Protein AF-N6WEH5-F1 (afdb_monomer_lite)

Sequence (190 aa):
MSVRNALLALVSLQPAGVYRLKQMFEDQTCGAWPLNIGQVYQTMQRLERTGCVTSHQETNAGRDSEVFEITDAGRAILDEWWSTPVTREQPERDELVMKLAVAAADPSVDVASLIQMQRRATRAVLREATRMNESADDGELAWKLILESHIFELEAESKWLNHIETGAISQASRRADFAASKRRPRRDTA

Radius of gyration: 26.39 Å; chains: 1; bounding box: 51×31×98 Å

InterPro domains:
  IPR005149 Transcription regulator PadR, N-terminal [PF03551] (7-79)
  IPR018309 Transcription regulator PadR, C-terminal [PF10400] (93-164)
  IPR036388 Winged helix-like DNA-binding domain superfamily [G3DSA:1.10.10.10] (1-88)
  IPR036390 Winged helix DNA-binding domain superfamily [SSF46785] (3-164)

Foldseek 3Di:
DDPLLLLLVVLAVDWAFLVVSQVVSCVLQVNPDHDDSVRSVVSLVVCVVVVQWPWDWDQDPNDTTIIIHGDPNVVVVNVCVVVDDDDPPDPDPDPLVVVLVVLLVDPVHPSLVVLVVVLVVLVVVLVVLVVVLVPDDPVPVSSNVVSVVSNVVSVVSNVVSVVVSVVVVVVVVVVVVVVVVVPDDDPPDD

Organism: NCBI:txid888050

Structure (mmCIF, N/CA/C/O backbone):
data_AF-N6WEH5-F1
#
_entry.id   AF-N6WEH5-F1
#
loop_
_atom_site.group_PDB
_atom_site.id
_atom_site.type_symbol
_atom_site.label_atom_id
_atom_site.label_alt_id
_atom_site.label_comp_id
_atom_site.label_asym_id
_atom_site.label_entity_id
_atom_site.label_seq_id
_atom_site.pdbx_PDB_ins_code
_atom_site.Cartn_x
_atom_site.Cartn_y
_atom_site.Cartn_z
_atom_site.occupancy
_atom_site.B_iso_or_equiv
_atom_site.auth_seq_id
_atom_site.auth_comp_id
_atom_site.auth_asym_id
_atom_site.auth_atom_id
_atom_site.pdbx_PDB_model_num
ATOM 1 N N . MET A 1 1 ? -7.393 -1.146 -1.619 1.00 58.47 1 MET A N 1
ATOM 2 C CA . MET A 1 1 ? -7.908 -1.213 -0.230 1.00 58.47 1 MET A CA 1
ATOM 3 C C . MET A 1 1 ? -8.790 -0.009 0.046 1.00 58.47 1 MET A C 1
ATOM 5 O O . MET A 1 1 ? -8.387 1.100 -0.282 1.00 58.47 1 MET A O 1
ATOM 9 N N . SER A 1 2 ? -9.980 -0.192 0.620 1.00 81.56 2 SER A N 1
ATOM 10 C CA . SER A 1 2 ? -10.821 0.948 1.002 1.00 81.56 2 SER A CA 1
ATOM 11 C C . SER A 1 2 ? -10.544 1.314 2.457 1.00 81.56 2 SER A C 1
ATOM 13 O O . SER A 1 2 ? -10.894 0.550 3.353 1.00 81.56 2 SER A O 1
ATOM 15 N N . VAL A 1 3 ? -9.945 2.488 2.693 1.00 89.62 3 VAL A N 1
ATOM 16 C CA . VAL A 1 3 ? -9.732 3.077 4.035 1.00 89.62 3 VAL A CA 1
ATOM 17 C C . VAL A 1 3 ? -11.009 3.013 4.888 1.00 89.62 3 VAL A C 1
ATOM 19 O O . VAL A 1 3 ? -10.943 2.805 6.094 1.00 89.62 3 VAL A O 1
ATOM 22 N N . ARG A 1 4 ? -12.184 3.092 4.247 1.00 94.19 4 ARG A N 1
ATOM 23 C CA . ARG A 1 4 ? -13.498 2.885 4.869 1.00 94.19 4 ARG A CA 1
ATOM 24 C C . ARG A 1 4 ? -13.606 1.570 5.642 1.00 94.19 4 ARG A C 1
ATOM 26 O O . ARG A 1 4 ? -14.007 1.599 6.799 1.00 94.19 4 ARG A O 1
ATOM 33 N N . ASN A 1 5 ? -13.293 0.439 5.012 1.00 93.88 5 ASN A N 1
ATOM 34 C CA . ASN A 1 5 ? -13.498 -0.874 5.627 1.00 93.88 5 ASN A CA 1
ATOM 35 C C . ASN A 1 5 ? -12.467 -1.128 6.732 1.00 93.88 5 ASN A C 1
ATOM 37 O O . ASN A 1 5 ? -12.806 -1.697 7.762 1.00 93.88 5 ASN A O 1
ATOM 41 N N . ALA A 1 6 ? -11.245 -0.618 6.563 1.00 93.88 6 ALA A N 1
ATOM 42 C CA . ALA A 1 6 ? -10.234 -0.661 7.612 1.00 9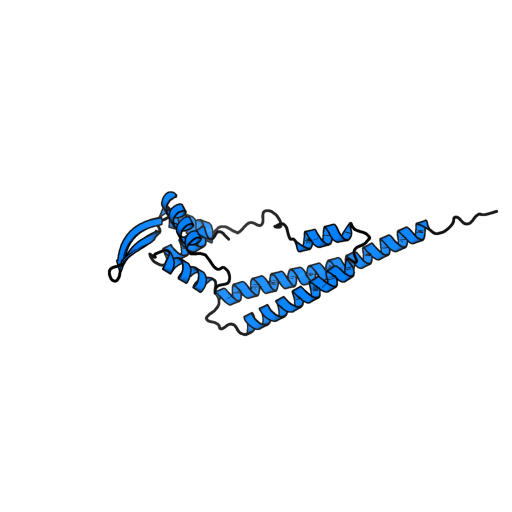3.88 6 ALA A CA 1
ATOM 43 C C . ALA A 1 6 ? -10.659 0.146 8.853 1.00 93.88 6 ALA A C 1
ATOM 45 O O . ALA A 1 6 ? -10.602 -0.370 9.963 1.00 93.88 6 ALA A O 1
ATOM 46 N N . LEU A 1 7 ? -11.164 1.375 8.685 1.00 95.69 7 LEU A N 1
ATOM 4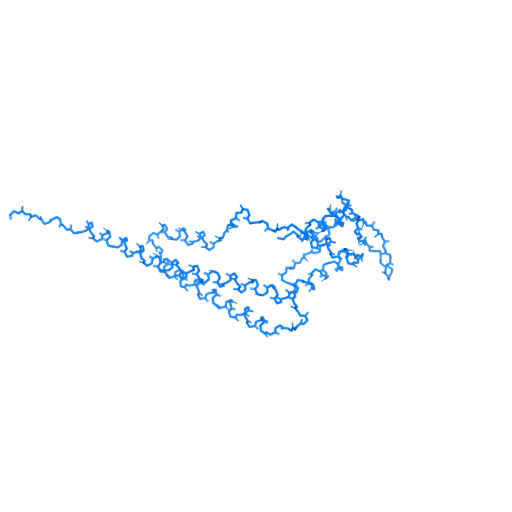7 C CA . LEU A 1 7 ? -11.683 2.169 9.809 1.00 95.69 7 LEU A CA 1
ATOM 48 C C . LEU A 1 7 ? -12.904 1.514 10.475 1.00 95.69 7 LEU A C 1
ATOM 50 O O . LEU A 1 7 ? -13.011 1.531 11.699 1.00 95.69 7 LEU A O 1
ATOM 54 N N . LEU A 1 8 ? -13.792 0.893 9.694 1.00 96.56 8 LEU A N 1
ATOM 55 C CA . LEU A 1 8 ? -14.922 0.128 10.225 1.00 96.56 8 LEU A CA 1
ATOM 56 C C . LEU A 1 8 ? -14.448 -1.072 11.065 1.00 96.56 8 LEU A C 1
ATOM 58 O O . LEU A 1 8 ? -14.978 -1.308 12.149 1.00 96.56 8 LEU A O 1
ATOM 62 N N . ALA A 1 9 ? -13.411 -1.783 10.610 1.00 95.81 9 ALA A N 1
ATOM 63 C CA . ALA A 1 9 ? -12.806 -2.883 11.355 1.00 95.81 9 ALA A CA 1
ATOM 64 C C . ALA A 1 9 ? -12.183 -2.400 12.673 1.00 95.81 9 ALA A C 1
ATOM 66 O O . ALA A 1 9 ? -12.385 -3.032 13.707 1.00 95.81 9 ALA A O 1
ATOM 67 N N . LEU A 1 10 ? -11.507 -1.249 12.677 1.00 95.44 10 LEU A N 1
ATOM 68 C CA . LEU A 1 10 ? -10.936 -0.659 13.892 1.00 95.44 10 LEU A CA 1
ATOM 69 C C . LEU A 1 10 ? -12.003 -0.312 14.934 1.00 95.44 10 LEU A C 1
ATOM 71 O O . LEU A 1 10 ? -11.844 -0.657 16.103 1.00 95.44 10 LEU A O 1
ATOM 75 N N . VAL A 1 11 ? -13.107 0.308 14.507 1.00 95.88 11 VAL A N 1
ATOM 76 C CA . VAL A 1 11 ? -14.249 0.605 15.391 1.00 95.88 11 VAL A CA 1
ATOM 77 C C . VAL A 1 11 ? -14.912 -0.671 15.913 1.00 95.88 11 VAL A C 1
ATOM 79 O O . VAL A 1 11 ? -15.428 -0.686 17.027 1.00 95.88 11 VAL A O 1
ATOM 82 N N . SER A 1 12 ? -14.887 -1.768 15.150 1.00 95.44 12 SER A N 1
ATOM 83 C CA . SER A 1 12 ? -15.445 -3.041 15.622 1.00 95.44 12 SER A CA 1
ATOM 84 C C . SER A 1 12 ? -14.673 -3.667 16.785 1.00 95.44 12 SER A C 1
ATOM 86 O O . SER A 1 12 ? -15.258 -4.442 17.540 1.00 95.44 12 SER A O 1
ATOM 88 N N . LEU A 1 13 ? -13.388 -3.322 16.943 1.00 93.56 13 LEU A N 1
ATOM 89 C CA . LEU A 1 13 ? -12.562 -3.792 18.056 1.00 93.56 13 LEU A CA 1
ATOM 90 C C . LEU A 1 13 ? -12.917 -3.067 19.353 1.00 93.56 13 LEU A C 1
ATOM 92 O O . LEU A 1 13 ? -12.935 -3.680 20.417 1.00 93.56 13 LEU A O 1
ATOM 96 N N . GLN A 1 14 ? -13.157 -1.759 19.265 1.00 92.50 14 GLN A N 1
ATOM 97 C CA . GLN A 1 14 ? -13.590 -0.930 20.384 1.00 92.50 14 GLN A CA 1
ATOM 98 C C . GLN A 1 14 ? -14.221 0.375 19.876 1.00 92.50 14 GLN A C 1
ATOM 100 O O . GLN A 1 14 ? -13.706 0.947 18.906 1.00 92.50 14 GLN A O 1
ATOM 105 N N . PRO A 1 15 ? -15.261 0.897 20.555 1.00 95.00 15 PRO A N 1
ATOM 106 C CA . PRO A 1 15 ? -15.745 2.246 20.305 1.00 95.00 15 PRO A CA 1
ATOM 107 C C . PRO A 1 15 ? -14.609 3.260 20.447 1.00 95.00 15 PRO A C 1
ATOM 109 O O . PRO A 1 15 ? -13.823 3.206 21.396 1.00 95.00 15 PRO A O 1
ATOM 112 N N . ALA A 1 16 ? -14.485 4.165 19.481 1.00 94.75 16 ALA A N 1
ATOM 113 C CA . ALA A 1 16 ? -13.369 5.100 19.449 1.00 94.75 16 ALA A CA 1
ATOM 114 C C . ALA A 1 16 ? -13.708 6.394 18.706 1.00 94.75 16 ALA A C 1
ATOM 116 O O . ALA A 1 16 ? -14.436 6.408 17.713 1.00 94.75 16 ALA A O 1
ATOM 117 N N . GLY A 1 17 ? -13.118 7.496 19.172 1.00 94.81 17 GLY A N 1
ATOM 118 C CA . GLY A 1 17 ? -13.129 8.768 18.457 1.00 94.81 17 GLY A CA 1
ATOM 119 C C . GLY A 1 17 ? -12.108 8.813 17.315 1.00 94.81 17 GLY A C 1
ATOM 120 O O . GLY A 1 17 ? -11.164 8.023 17.243 1.00 94.81 17 GLY A O 1
ATOM 121 N N . VAL A 1 18 ? -12.250 9.808 16.439 1.00 94.69 18 VAL A N 1
ATOM 122 C CA . VAL A 1 18 ? -11.459 9.961 15.200 1.00 94.69 18 VAL A CA 1
ATOM 123 C C . VAL A 1 18 ? -9.947 9.992 15.433 1.00 94.69 18 VAL A C 1
ATOM 125 O O . VAL A 1 18 ? -9.192 9.395 14.666 1.00 94.69 18 VAL A O 1
ATOM 128 N N . TYR A 1 19 ? -9.484 10.649 16.499 1.00 93.69 19 TYR A N 1
ATOM 129 C CA . TYR A 1 19 ? -8.054 10.696 16.817 1.00 93.69 19 TYR A CA 1
ATOM 130 C C . TYR A 1 19 ? -7.503 9.312 17.175 1.00 93.69 19 TYR A C 1
ATOM 132 O O . TYR A 1 19 ? -6.448 8.917 16.680 1.00 93.69 19 TYR A O 1
ATOM 140 N N . ARG A 1 20 ? -8.243 8.548 17.986 1.00 94.00 20 ARG A N 1
ATOM 141 C CA . ARG A 1 20 ? -7.841 7.196 18.378 1.00 94.00 20 ARG A CA 1
ATOM 142 C C . ARG A 1 20 ? -7.871 6.245 17.185 1.00 94.00 20 ARG A C 1
ATOM 144 O O . ARG A 1 20 ? -6.938 5.470 17.024 1.00 94.00 20 ARG A O 1
ATOM 151 N N . LEU A 1 21 ? -8.874 6.358 16.315 1.00 95.00 21 LEU A N 1
ATOM 152 C CA . LEU A 1 21 ? -8.954 5.570 15.083 1.00 95.00 21 LEU A CA 1
ATOM 153 C C . LEU A 1 21 ? -7.795 5.850 14.129 1.00 95.00 21 LEU A C 1
ATOM 155 O O . LEU A 1 21 ? -7.241 4.913 13.562 1.00 95.00 21 LEU A O 1
ATOM 159 N N . LYS A 1 22 ? -7.385 7.117 13.993 1.00 95.00 22 LYS A N 1
ATOM 160 C CA . LYS A 1 22 ? -6.174 7.474 13.246 1.00 95.00 22 LYS A CA 1
ATOM 161 C C . LYS A 1 22 ? -4.947 6.761 13.820 1.00 95.00 22 LYS A C 1
ATOM 163 O O . LYS A 1 22 ? -4.211 6.148 13.058 1.00 95.00 22 LYS A O 1
ATOM 168 N N . GLN A 1 23 ? -4.750 6.828 15.140 1.00 92.94 23 GLN A N 1
ATOM 169 C CA . GLN A 1 23 ? -3.622 6.163 15.801 1.00 92.94 23 GLN A CA 1
ATOM 170 C C . GLN A 1 23 ? -3.657 4.651 15.582 1.00 92.94 23 GLN A C 1
ATOM 172 O O . GLN A 1 23 ? -2.683 4.095 15.108 1.00 92.94 23 GLN A O 1
ATOM 177 N N . MET A 1 24 ? -4.795 3.999 15.833 1.00 91.75 24 MET A N 1
ATOM 178 C CA . MET A 1 24 ? -4.927 2.553 15.637 1.00 91.75 24 MET A CA 1
ATOM 179 C C . MET A 1 24 ? -4.664 2.139 14.185 1.00 91.75 24 MET A C 1
ATOM 181 O O . MET A 1 24 ? -4.064 1.095 13.953 1.00 91.75 24 MET A O 1
ATOM 185 N N . PHE A 1 25 ? -5.096 2.946 13.209 1.00 92.25 25 PHE A N 1
ATOM 186 C CA . PHE A 1 25 ? -4.820 2.688 11.798 1.00 92.25 25 PHE A CA 1
ATOM 187 C C . PHE A 1 25 ? -3.325 2.781 11.498 1.00 92.25 25 PHE A C 1
ATOM 189 O O . PHE A 1 25 ? -2.769 1.890 10.863 1.00 92.25 25 PHE A O 1
ATOM 196 N N . GLU A 1 26 ? -2.666 3.843 11.955 1.00 90.62 26 GLU A N 1
ATOM 197 C CA . GLU A 1 26 ? -1.226 4.021 11.764 1.00 90.62 26 GLU A CA 1
ATOM 198 C C . GLU A 1 26 ? -0.424 2.940 12.491 1.00 90.62 26 GLU A C 1
ATOM 200 O O . GLU A 1 26 ? 0.510 2.406 11.908 1.00 90.62 26 GLU A O 1
ATOM 205 N N . ASP A 1 27 ? -0.834 2.542 13.695 1.00 86.38 27 ASP A N 1
ATOM 206 C CA . ASP A 1 27 ? -0.202 1.466 14.458 1.00 86.38 27 ASP A CA 1
ATOM 207 C C . ASP A 1 27 ? -0.326 0.122 13.715 1.00 86.38 27 ASP A C 1
ATOM 209 O O . ASP A 1 27 ? 0.668 -0.572 13.513 1.00 86.38 27 ASP A O 1
ATOM 213 N N . GLN A 1 28 ? -1.528 -0.233 13.238 1.00 84.44 28 GLN A N 1
ATOM 214 C CA . GLN A 1 28 ? -1.768 -1.491 12.511 1.00 84.44 28 GLN A CA 1
ATOM 215 C C . GLN A 1 28 ? -1.125 -1.537 11.127 1.00 84.44 28 GLN A C 1
ATOM 217 O O . GLN A 1 28 ? -0.877 -2.617 10.598 1.00 84.44 28 GLN A O 1
ATOM 222 N N . THR A 1 29 ? -0.888 -0.378 10.522 1.00 83.75 29 THR A N 1
ATOM 223 C CA . THR A 1 29 ? -0.242 -0.266 9.210 1.00 83.75 29 THR A CA 1
ATOM 224 C C . THR A 1 29 ? 1.228 0.114 9.315 1.00 83.75 29 THR A C 1
ATOM 226 O O . THR A 1 29 ? 1.874 0.345 8.296 1.00 83.75 29 THR A O 1
ATOM 229 N N . CYS A 1 30 ? 1.748 0.208 10.540 1.00 80.62 30 CYS A N 1
ATOM 230 C CA . CYS A 1 30 ? 3.109 0.633 10.853 1.00 80.62 30 CYS A CA 1
ATOM 231 C C . CYS A 1 30 ? 3.498 1.944 10.142 1.00 80.62 30 CYS A C 1
ATOM 233 O O . CYS A 1 30 ? 4.620 2.124 9.679 1.00 80.62 30 CYS A O 1
ATOM 235 N N . GLY A 1 31 ? 2.533 2.857 10.008 1.00 79.75 31 GLY A N 1
ATOM 236 C CA . GLY A 1 31 ? 2.697 4.152 9.352 1.00 79.75 31 GLY A CA 1
ATOM 237 C C . GLY A 1 31 ? 2.853 4.100 7.829 1.00 79.75 31 GLY A C 1
ATOM 238 O O . GLY A 1 31 ? 3.050 5.152 7.222 1.00 79.75 31 GLY A O 1
ATOM 239 N N . ALA A 1 32 ? 2.732 2.927 7.193 1.00 77.12 32 ALA A N 1
ATOM 240 C CA . ALA A 1 32 ? 2.881 2.772 5.743 1.00 77.12 32 ALA A CA 1
ATOM 241 C C . ALA A 1 32 ? 1.870 3.616 4.950 1.00 77.12 32 ALA A C 1
ATOM 243 O O . ALA A 1 32 ? 2.166 4.102 3.858 1.00 77.12 32 ALA A O 1
ATOM 244 N N . TRP A 1 33 ? 0.681 3.820 5.521 1.00 84.94 33 TRP A N 1
ATOM 245 C CA . TRP A 1 33 ? -0.380 4.628 4.931 1.00 84.94 33 TRP A CA 1
ATOM 246 C C . TRP A 1 33 ? -0.817 5.717 5.917 1.00 84.94 33 TRP A C 1
ATOM 248 O O . TRP A 1 33 ? -1.745 5.513 6.696 1.00 84.94 33 TRP A O 1
ATOM 258 N N . PRO A 1 34 ? -0.172 6.895 5.918 1.00 84.88 34 PRO A N 1
ATOM 259 C CA . PRO A 1 34 ? -0.582 7.975 6.804 1.00 84.88 34 PRO A CA 1
ATOM 260 C C . PRO A 1 34 ? -1.982 8.471 6.423 1.00 84.88 34 PRO A C 1
ATOM 262 O O . PRO A 1 34 ? -2.276 8.716 5.250 1.00 84.88 34 PRO A O 1
ATOM 265 N N . LEU A 1 35 ? -2.843 8.669 7.421 1.00 89.94 35 LEU A N 1
ATOM 266 C CA . LEU A 1 35 ? -4.170 9.253 7.228 1.00 89.94 35 LEU A CA 1
ATOM 267 C C . LEU A 1 35 ? -4.225 10.632 7.866 1.00 89.94 35 LEU A C 1
ATOM 269 O O . LEU A 1 35 ? -3.908 10.803 9.038 1.00 89.94 35 LEU A O 1
ATOM 273 N N . ASN A 1 36 ? -4.692 11.638 7.130 1.00 93.50 36 ASN A N 1
ATOM 274 C CA . ASN A 1 36 ? -4.976 12.920 7.767 1.00 93.50 36 ASN A CA 1
ATOM 275 C C . ASN A 1 36 ? -6.280 12.836 8.585 1.00 93.50 36 ASN A C 1
ATOM 277 O O . ASN A 1 36 ? -7.199 12.084 8.254 1.00 93.50 36 ASN A O 1
ATOM 281 N N . ILE A 1 37 ? -6.377 13.637 9.651 1.00 93.50 37 ILE A N 1
ATOM 282 C CA . ILE A 1 37 ? -7.524 13.593 10.572 1.00 93.50 37 ILE A CA 1
ATOM 283 C C . ILE A 1 37 ? -8.857 13.908 9.871 1.00 93.50 37 ILE A C 1
ATOM 285 O O . ILE A 1 37 ? -9.887 13.325 10.203 1.00 93.50 37 ILE A O 1
ATOM 289 N N . GLY A 1 38 ? -8.831 14.782 8.857 1.00 94.56 38 GLY A N 1
ATOM 290 C CA . GLY A 1 38 ? -10.008 15.143 8.068 1.00 94.56 38 GLY A CA 1
ATOM 291 C C . GLY A 1 38 ? -10.550 13.969 7.252 1.00 94.56 38 GLY A C 1
ATOM 292 O O . GLY A 1 38 ? -11.762 13.785 7.179 1.00 94.56 38 GLY A O 1
ATOM 293 N N . GLN A 1 39 ? -9.673 13.132 6.696 1.00 95.31 39 GLN A N 1
ATOM 294 C CA . GLN A 1 39 ? -10.042 11.931 5.951 1.00 95.31 39 GLN A CA 1
ATOM 295 C C . GLN A 1 39 ? -10.691 10.892 6.864 1.00 95.31 39 GLN A C 1
ATOM 297 O O . GLN A 1 39 ? -11.708 10.307 6.484 1.00 95.31 39 GLN A O 1
ATOM 302 N N . VAL A 1 40 ? -10.147 10.687 8.068 1.00 96.31 40 VAL A N 1
ATOM 303 C CA . VAL A 1 40 ? -10.755 9.786 9.059 1.00 96.31 40 VAL A CA 1
ATOM 304 C C . VAL A 1 40 ? -12.144 10.306 9.429 1.00 96.31 40 VAL A C 1
ATOM 306 O O . VAL A 1 40 ? -13.118 9.570 9.293 1.00 96.31 40 VAL A O 1
ATOM 309 N N . TYR A 1 41 ? -12.267 11.595 9.764 1.00 94.94 41 TYR A N 1
ATOM 310 C CA . TYR A 1 41 ? -13.549 12.222 10.100 1.00 94.94 41 TYR A CA 1
ATOM 311 C C . TYR A 1 41 ? -14.597 12.070 8.985 1.00 94.94 41 TYR A C 1
ATOM 313 O O . TYR A 1 41 ? -15.692 11.561 9.216 1.00 94.94 41 TYR A O 1
ATOM 321 N N . GLN A 1 42 ? -14.252 12.439 7.747 1.00 96.38 42 GLN A N 1
ATOM 322 C CA . GLN A 1 42 ? -15.160 12.326 6.600 1.00 96.38 42 GLN A CA 1
ATOM 323 C C . GLN A 1 42 ? -15.571 10.879 6.308 1.00 96.38 42 GLN A C 1
ATOM 325 O O . GLN A 1 42 ? -16.689 10.629 5.848 1.00 96.38 42 GLN A O 1
ATOM 330 N N . THR A 1 43 ? -14.677 9.924 6.558 1.00 96.44 43 THR A N 1
ATOM 331 C CA . THR A 1 43 ? -14.970 8.503 6.366 1.00 96.44 43 THR A CA 1
ATOM 332 C C . THR A 1 43 ? -15.922 7.989 7.443 1.00 96.44 43 THR A C 1
ATOM 334 O O . THR A 1 43 ? -16.898 7.320 7.101 1.00 96.44 43 THR A O 1
ATOM 337 N N . MET A 1 44 ? -15.708 8.367 8.708 1.00 96.94 44 MET A N 1
ATOM 338 C CA . MET A 1 44 ? -16.597 8.010 9.819 1.00 96.94 44 MET A CA 1
ATOM 339 C C . MET A 1 44 ? -18.000 8.592 9.644 1.00 96.94 44 MET A C 1
ATOM 341 O O . MET A 1 44 ? -18.973 7.846 9.707 1.00 96.94 44 MET A O 1
ATOM 345 N N . GLN A 1 45 ? -18.118 9.869 9.266 1.00 96.31 45 GLN A N 1
ATOM 346 C CA . GLN A 1 45 ? -19.418 10.467 8.940 1.00 96.31 45 GLN A CA 1
ATOM 347 C C . GLN A 1 45 ? -20.145 9.735 7.806 1.00 96.31 45 GLN A C 1
ATOM 349 O O . GLN A 1 45 ? -21.370 9.632 7.791 1.00 96.31 45 GLN A O 1
ATOM 354 N N . ARG A 1 46 ? -19.412 9.243 6.801 1.00 96.06 46 ARG A N 1
ATOM 355 C CA . ARG A 1 46 ? -20.019 8.486 5.698 1.00 96.06 46 ARG A CA 1
ATOM 356 C C . ARG A 1 46 ? -20.510 7.117 6.165 1.00 96.06 46 ARG A C 1
ATOM 358 O O . ARG A 1 46 ? -21.576 6.683 5.732 1.00 96.06 46 ARG A O 1
ATOM 365 N N . LEU A 1 47 ? -19.746 6.445 7.024 1.00 96.94 47 LEU A N 1
ATOM 366 C CA . LEU A 1 47 ? -20.168 5.192 7.650 1.00 96.94 47 LEU A CA 1
ATOM 367 C C . LEU A 1 47 ? -21.428 5.397 8.494 1.00 96.94 47 LEU A C 1
ATOM 369 O O . LEU A 1 47 ? -22.354 4.599 8.396 1.00 96.94 47 LEU A O 1
ATOM 373 N N . GLU A 1 48 ? -21.509 6.498 9.234 1.00 97.25 48 GLU A N 1
ATOM 374 C CA . GLU A 1 48 ? -22.678 6.833 10.046 1.00 97.25 48 GLU A CA 1
ATOM 375 C C . GLU A 1 48 ? -23.916 7.104 9.184 1.00 97.25 48 GLU A C 1
ATOM 377 O O . GLU A 1 48 ? -24.965 6.497 9.380 1.00 97.25 48 GLU A O 1
ATOM 382 N N . ARG A 1 49 ? -23.781 7.924 8.132 1.00 96.75 49 ARG A N 1
ATOM 383 C CA . ARG A 1 49 ? -24.872 8.186 7.171 1.00 96.75 49 ARG A CA 1
ATOM 384 C C . ARG A 1 49 ? -25.390 6.929 6.478 1.00 96.75 49 ARG A C 1
ATOM 386 O O . ARG A 1 49 ? -26.534 6.905 6.041 1.00 96.75 49 ARG A O 1
ATOM 393 N N . THR A 1 50 ? -24.541 5.914 6.332 1.00 96.12 50 THR A N 1
ATOM 394 C CA . THR A 1 50 ? -24.910 4.619 5.741 1.00 96.12 50 THR A CA 1
ATOM 395 C C . THR A 1 50 ? -25.375 3.603 6.787 1.00 96.12 50 THR A C 1
ATOM 397 O O . THR A 1 50 ? -25.593 2.446 6.446 1.00 96.12 50 THR A O 1
ATOM 400 N N . GLY A 1 51 ? -25.530 4.014 8.051 1.00 97.06 51 GLY A N 1
ATOM 401 C CA . GLY A 1 51 ? -25.994 3.168 9.149 1.00 97.06 51 GLY A CA 1
ATOM 402 C C . GLY A 1 51 ? -24.997 2.093 9.581 1.00 97.06 51 GLY A C 1
ATOM 403 O O . GLY A 1 51 ? -25.379 1.184 10.309 1.00 97.06 51 GLY A O 1
ATOM 404 N N . CYS A 1 52 ? -23.739 2.161 9.135 1.00 97.38 52 CYS A N 1
ATOM 405 C CA . CYS A 1 52 ? -22.695 1.182 9.463 1.00 97.38 52 CYS A CA 1
ATOM 406 C C . CYS A 1 52 ? -22.101 1.403 10.863 1.00 97.38 52 CYS A C 1
ATOM 408 O O . CYS A 1 52 ? -21.551 0.483 11.463 1.00 97.38 52 CYS A O 1
ATOM 410 N N . VAL A 1 53 ? -22.180 2.635 11.361 1.00 97.94 53 VAL A N 1
ATOM 411 C CA . VAL A 1 53 ? -21.782 3.027 12.716 1.00 97.94 53 VAL A CA 1
ATOM 412 C C . VAL A 1 53 ? -22.831 3.981 13.284 1.00 97.94 53 VAL A C 1
ATOM 414 O O . VAL A 1 53 ? -23.583 4.592 12.525 1.00 97.94 53 VAL A O 1
ATOM 417 N N . THR A 1 54 ? -22.860 4.121 14.601 1.00 97.38 54 THR A N 1
ATOM 418 C CA . THR A 1 54 ? -23.543 5.203 15.318 1.00 97.38 54 THR A CA 1
ATOM 419 C C . THR A 1 54 ? -22.503 6.034 16.059 1.00 97.38 54 THR A C 1
ATOM 421 O O . THR A 1 54 ? -21.417 5.527 16.349 1.00 97.38 54 THR A O 1
ATOM 424 N N . SER A 1 55 ? -22.817 7.291 16.362 1.00 95.44 55 SER A N 1
ATOM 425 C CA . SER A 1 55 ? -21.995 8.120 17.238 1.00 95.44 55 SER A CA 1
ATOM 426 C C . SER A 1 55 ? -22.741 8.544 18.499 1.00 95.44 55 SER A C 1
ATOM 428 O O . SER A 1 55 ? -23.970 8.662 18.517 1.00 95.44 55 SER A O 1
ATOM 430 N N . HIS A 1 56 ? -21.987 8.779 19.566 1.00 92.38 56 HIS A N 1
ATOM 431 C CA . HIS A 1 56 ? -22.470 9.405 20.790 1.00 92.38 56 HIS A CA 1
ATOM 432 C C . HIS A 1 56 ? -21.393 10.316 21.378 1.00 92.38 56 HIS A C 1
ATOM 434 O O . HIS A 1 56 ? -20.208 10.209 21.059 1.00 92.38 56 HIS A O 1
ATOM 440 N N . GLN A 1 57 ? -21.817 11.262 22.214 1.00 90.69 57 GLN A N 1
ATOM 441 C CA . GLN A 1 57 ? -20.895 12.142 22.928 1.00 90.69 57 GLN A CA 1
ATOM 442 C C . GLN A 1 57 ? -20.417 11.449 24.202 1.00 90.69 57 GLN A C 1
ATOM 444 O O . GLN A 1 57 ? -21.232 11.011 25.013 1.00 90.69 57 GLN A O 1
ATOM 449 N N . GLU A 1 58 ? -19.104 11.400 24.399 1.00 84.56 58 GLU A N 1
ATOM 450 C CA . GLU A 1 58 ? -18.491 11.006 25.665 1.00 84.56 58 GLU A CA 1
ATOM 451 C C . GLU A 1 58 ? -17.648 12.151 26.215 1.00 84.56 58 GLU A C 1
ATOM 453 O O . GLU A 1 58 ? -16.777 12.690 25.526 1.00 84.56 58 GLU A O 1
ATOM 458 N N . THR A 1 59 ? -17.874 12.501 27.480 1.00 76.81 59 THR A N 1
ATOM 459 C CA . THR A 1 59 ? -17.037 13.464 28.195 1.00 76.81 59 THR A CA 1
ATOM 460 C C . THR A 1 59 ? -15.876 12.724 28.844 1.00 76.81 59 THR A C 1
ATOM 462 O O . THR A 1 59 ? -16.059 11.998 29.822 1.00 76.81 59 THR A O 1
ATOM 465 N N . ASN A 1 60 ? -14.662 12.938 28.341 1.00 67.88 60 ASN A N 1
ATOM 466 C CA . ASN A 1 60 ? -13.454 12.346 28.907 1.00 67.88 60 ASN A CA 1
ATOM 467 C C . ASN A 1 60 ? -12.509 13.454 29.388 1.00 67.88 60 ASN A C 1
ATOM 469 O O . ASN A 1 60 ? -12.174 14.371 28.637 1.00 67.88 60 ASN A O 1
ATOM 473 N N . ALA A 1 61 ? -12.131 13.419 30.670 1.00 66.38 61 ALA A N 1
ATOM 474 C CA . ALA A 1 61 ? -11.337 14.467 31.329 1.00 66.38 61 ALA A CA 1
ATOM 475 C C . ALA A 1 61 ? -11.853 15.914 31.096 1.00 66.38 61 ALA A C 1
ATOM 477 O O . ALA A 1 61 ? -11.067 16.855 30.998 1.00 66.38 61 ALA A O 1
ATOM 478 N N . GLY A 1 62 ? -13.177 16.097 30.994 1.00 66.56 62 GLY A N 1
ATOM 479 C CA . GLY A 1 62 ? -13.812 17.407 30.789 1.00 66.56 62 GLY A CA 1
ATOM 480 C C . GLY A 1 62 ? -13.823 17.915 29.342 1.00 66.56 62 GLY A C 1
ATOM 481 O O . GLY A 1 62 ? -14.194 19.064 29.114 1.00 66.56 62 GLY A O 1
ATOM 482 N N . ARG A 1 63 ? -13.430 17.087 28.364 1.00 69.62 63 ARG A N 1
ATOM 483 C CA . ARG A 1 63 ? -13.591 17.371 26.934 1.00 69.62 63 ARG A CA 1
ATOM 484 C C . ARG A 1 63 ? -14.611 16.408 26.337 1.00 69.62 63 ARG A C 1
ATOM 486 O O . ARG A 1 63 ? -14.441 15.195 26.436 1.00 69.62 63 ARG A O 1
ATOM 493 N N . ASP A 1 64 ? -15.629 16.964 25.692 1.00 74.06 64 ASP A N 1
ATOM 494 C CA . ASP A 1 64 ? -16.578 16.180 24.907 1.00 74.06 64 ASP A CA 1
ATOM 495 C C . ASP A 1 64 ? -15.895 15.691 23.630 1.00 74.06 64 ASP A C 1
ATOM 497 O O . ASP A 1 64 ? -15.254 16.460 22.902 1.00 74.06 64 ASP A O 1
ATOM 501 N N . SER A 1 65 ? -15.990 14.389 23.389 1.00 81.12 65 SER A N 1
ATOM 502 C CA . SER A 1 65 ? -15.502 13.744 22.181 1.00 81.12 65 SER A CA 1
ATOM 503 C C . SER A 1 65 ? -16.589 12.874 21.576 1.00 81.12 65 SER A C 1
ATOM 505 O O . SER A 1 65 ? -17.241 12.098 22.269 1.00 81.12 65 SER A O 1
ATOM 507 N N . GLU A 1 66 ? -16.751 13.003 20.265 1.00 91.12 66 GLU A N 1
ATOM 508 C CA . GLU A 1 66 ? -17.606 12.132 19.471 1.00 91.12 66 GLU A CA 1
ATOM 509 C C . GLU A 1 66 ? -16.934 10.760 19.340 1.00 91.12 66 GLU A C 1
ATOM 511 O O . GLU A 1 66 ? -15.808 10.645 18.835 1.00 91.12 66 GLU A O 1
ATOM 516 N N . VAL A 1 67 ? -17.620 9.734 19.832 1.00 95.12 67 VAL A N 1
ATOM 517 C CA . VAL A 1 67 ? -17.185 8.338 19.815 1.00 95.12 67 VAL A CA 1
ATOM 518 C C . VAL A 1 67 ? -18.065 7.576 18.843 1.00 95.12 67 VAL A C 1
ATOM 520 O O . VAL A 1 67 ? -19.283 7.719 18.873 1.00 95.12 67 VAL A O 1
ATOM 523 N N . PHE A 1 68 ? -17.443 6.784 17.969 1.00 97.06 68 PHE A N 1
ATOM 524 C CA . PHE A 1 68 ? -18.144 5.945 17.002 1.00 97.06 68 PHE A CA 1
ATOM 525 C C . PHE A 1 68 ? -18.178 4.496 17.477 1.00 97.06 68 PHE A C 1
ATOM 527 O O . PHE A 1 68 ? -17.173 3.984 17.972 1.00 97.06 68 PHE A O 1
ATOM 534 N N . GLU A 1 69 ? -19.301 3.826 17.243 1.00 97.56 69 GLU A N 1
ATOM 535 C CA . GLU A 1 69 ? -19.518 2.412 17.540 1.00 97.56 69 GLU A CA 1
ATOM 536 C C . GLU A 1 69 ? -20.155 1.695 16.341 1.00 97.56 69 GLU A C 1
ATOM 538 O O . GLU A 1 69 ? -20.984 2.259 15.626 1.00 97.56 69 GLU A O 1
ATOM 543 N N . ILE A 1 70 ? -19.751 0.448 16.087 1.00 98.06 70 ILE A N 1
ATOM 544 C CA . ILE A 1 70 ? -20.233 -0.333 14.944 1.00 98.06 70 ILE A CA 1
ATOM 545 C C . ILE A 1 70 ? -21.657 -0.863 15.169 1.00 98.06 70 ILE A C 1
ATOM 547 O O . ILE A 1 70 ? -21.990 -1.353 16.246 1.00 98.06 70 ILE A O 1
ATOM 551 N N . THR A 1 71 ? -22.483 -0.831 14.123 1.00 98.44 71 THR A N 1
ATOM 552 C CA . THR A 1 71 ? -23.830 -1.426 14.122 1.00 98.44 71 THR A CA 1
ATOM 553 C C . THR A 1 71 ? -23.818 -2.846 13.548 1.00 98.44 71 THR A C 1
ATOM 555 O O . THR A 1 71 ? -22.845 -3.267 12.922 1.00 98.44 71 THR A O 1
ATOM 558 N N . ASP A 1 72 ? -24.929 -3.575 13.661 1.00 97.81 72 ASP A N 1
ATOM 559 C CA . ASP A 1 72 ? -25.079 -4.890 13.016 1.00 97.81 72 ASP A CA 1
ATOM 560 C C . ASP A 1 72 ? -24.941 -4.816 11.488 1.00 97.81 72 ASP A C 1
ATOM 562 O O . ASP A 1 72 ? -24.330 -5.688 10.870 1.00 97.81 72 ASP A O 1
ATOM 566 N N . ALA A 1 73 ? -25.426 -3.731 10.873 1.00 97.44 73 ALA A N 1
ATOM 567 C CA . ALA A 1 73 ? -25.230 -3.482 9.446 1.00 97.44 73 ALA A CA 1
ATOM 568 C C . ALA A 1 73 ? -23.743 -3.284 9.103 1.00 97.44 73 ALA A C 1
ATOM 570 O O . ALA A 1 73 ? -23.267 -3.785 8.085 1.00 97.44 73 ALA A O 1
ATOM 571 N N . GLY A 1 74 ? -22.990 -2.593 9.966 1.00 97.00 74 GLY A N 1
ATOM 572 C CA . GLY A 1 74 ? -21.541 -2.469 9.832 1.00 97.00 74 GLY A CA 1
ATOM 573 C C . GLY A 1 74 ? -20.820 -3.812 9.960 1.00 97.00 74 GLY A C 1
ATOM 574 O O . GLY A 1 74 ? -19.924 -4.095 9.166 1.00 97.00 74 GLY A O 1
ATOM 575 N N . ARG A 1 75 ? -21.225 -4.660 10.915 1.00 97.00 75 ARG A N 1
ATOM 576 C CA . ARG A 1 75 ? -20.648 -6.004 11.098 1.00 97.00 75 ARG A CA 1
ATOM 577 C C . ARG A 1 75 ? -20.858 -6.879 9.863 1.00 97.00 75 ARG A C 1
ATOM 579 O O . ARG A 1 75 ? -19.892 -7.452 9.378 1.00 97.00 75 ARG A O 1
ATOM 586 N N . ALA A 1 76 ? -22.061 -6.879 9.287 1.00 97.12 76 ALA A N 1
ATOM 587 C CA . ALA A 1 76 ? -22.346 -7.625 8.060 1.00 97.12 76 ALA A CA 1
ATOM 588 C C . ALA A 1 76 ? -21.440 -7.208 6.883 1.00 97.12 76 ALA A C 1
ATOM 590 O O . ALA A 1 76 ? -20.941 -8.062 6.154 1.00 97.12 76 ALA A O 1
ATOM 591 N N . ILE A 1 77 ? -21.167 -5.904 6.728 1.00 94.94 77 ILE A N 1
ATOM 592 C CA . ILE A 1 77 ? -20.233 -5.400 5.705 1.00 94.94 77 ILE A CA 1
ATOM 593 C C . ILE A 1 77 ? -18.801 -5.871 5.972 1.00 94.94 77 ILE A C 1
ATOM 595 O O . ILE A 1 77 ? -18.070 -6.165 5.027 1.00 94.94 77 ILE A O 1
ATOM 599 N N . LEU A 1 78 ? -18.371 -5.917 7.237 1.00 95.00 78 LEU A N 1
ATOM 600 C CA . LEU A 1 78 ? -17.050 -6.443 7.578 1.00 95.00 78 LEU A CA 1
ATOM 601 C C . LEU A 1 78 ? -16.944 -7.935 7.271 1.00 95.00 78 LEU A C 1
ATOM 603 O O . LEU A 1 78 ? -15.959 -8.341 6.665 1.00 95.00 78 LEU A O 1
ATOM 607 N N . ASP A 1 79 ? -17.952 -8.727 7.627 1.00 95.62 79 ASP A N 1
ATOM 608 C CA . ASP A 1 79 ? -17.972 -10.168 7.360 1.00 95.62 79 ASP A CA 1
ATOM 609 C C . ASP A 1 79 ? -17.929 -10.463 5.852 1.00 95.62 79 ASP A C 1
ATOM 611 O O . ASP A 1 79 ? -17.169 -11.321 5.388 1.00 95.62 79 ASP A O 1
ATOM 615 N N . GLU A 1 80 ? -18.687 -9.701 5.060 1.00 94.69 80 GLU A N 1
ATOM 616 C CA . GLU A 1 80 ? -18.614 -9.752 3.599 1.00 94.69 80 GLU A CA 1
ATOM 617 C C . GLU A 1 80 ? -17.219 -9.355 3.100 1.00 94.69 80 GLU A C 1
ATOM 619 O O . GLU A 1 80 ? -16.640 -10.028 2.247 1.00 94.69 80 GLU A O 1
ATOM 624 N N . TRP A 1 81 ? -16.632 -8.292 3.652 1.00 94.19 81 TRP A N 1
ATOM 625 C CA . TRP A 1 81 ? -15.314 -7.824 3.236 1.00 94.19 81 TRP A CA 1
ATOM 626 C C . TRP A 1 81 ? -14.204 -8.839 3.532 1.00 94.19 81 TRP A C 1
ATOM 628 O O . TRP A 1 81 ? -13.345 -9.052 2.679 1.00 94.19 81 TRP A O 1
ATOM 638 N N . TRP A 1 82 ? -14.241 -9.509 4.687 1.00 93.62 82 TRP A N 1
ATOM 639 C CA . TRP A 1 82 ? -13.279 -10.558 5.039 1.00 93.62 82 TRP A CA 1
ATOM 640 C C . TRP A 1 82 ? -13.395 -11.807 4.159 1.00 93.62 82 TRP A C 1
ATOM 642 O O . TRP A 1 82 ? -12.411 -12.523 3.982 1.00 93.62 82 TRP A O 1
ATOM 652 N N . SER A 1 83 ? -14.578 -12.068 3.601 1.00 94.00 83 SER A N 1
ATOM 653 C CA . SER A 1 83 ? -14.8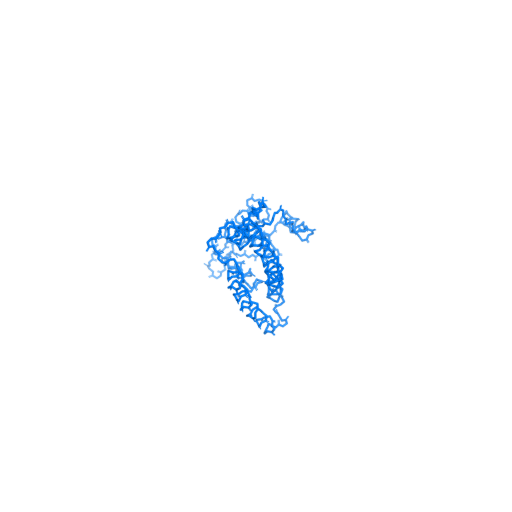53 -13.237 2.757 1.00 94.00 83 SER A CA 1
ATOM 654 C C . SER A 1 83 ? -14.781 -12.955 1.251 1.00 94.00 83 SER A C 1
ATOM 656 O O . SER A 1 83 ? -14.807 -13.893 0.451 1.00 94.00 83 SER A O 1
ATOM 658 N N . THR A 1 84 ? -14.639 -11.688 0.848 1.00 91.00 84 THR A N 1
ATOM 659 C CA . THR A 1 84 ? -14.620 -11.275 -0.561 1.00 91.00 84 THR A CA 1
ATOM 660 C C . THR A 1 84 ? -13.192 -11.030 -1.063 1.00 91.00 84 THR A C 1
ATOM 662 O O . THR A 1 84 ? -12.479 -10.185 -0.516 1.00 91.00 84 THR A O 1
ATOM 665 N N . PRO A 1 85 ? -12.752 -11.700 -2.147 1.00 87.12 85 PRO A N 1
ATOM 666 C CA . PRO A 1 85 ? -11.456 -11.432 -2.760 1.00 87.12 85 PRO A CA 1
ATOM 667 C C . PRO A 1 85 ? -11.347 -10.004 -3.307 1.00 87.12 85 PRO A C 1
ATOM 669 O O . PRO A 1 85 ? -12.286 -9.470 -3.895 1.00 87.12 85 PRO A O 1
ATOM 672 N N . VAL A 1 86 ? -10.157 -9.412 -3.209 1.00 84.56 86 VAL A N 1
ATOM 673 C CA . VAL A 1 86 ? -9.854 -8.146 -3.890 1.00 84.56 86 VAL A CA 1
ATOM 674 C C . VAL A 1 86 ? -9.632 -8.424 -5.381 1.00 84.56 86 VAL A C 1
ATOM 676 O O . VAL A 1 86 ? -8.642 -9.056 -5.758 1.00 84.56 86 VAL A O 1
ATOM 679 N N . THR A 1 87 ? -10.546 -7.962 -6.238 1.00 81.94 87 THR A N 1
ATOM 680 C CA . THR A 1 87 ? -10.443 -8.108 -7.698 1.00 81.94 87 THR A CA 1
ATOM 681 C C . THR A 1 87 ? -9.426 -7.126 -8.292 1.00 81.94 87 THR A C 1
ATOM 683 O O . THR A 1 87 ? -9.254 -6.002 -7.821 1.00 81.94 87 THR A O 1
ATOM 686 N N . ARG A 1 88 ? -8.721 -7.555 -9.347 1.00 69.62 88 ARG A N 1
ATOM 687 C CA . ARG A 1 88 ? -7.780 -6.726 -10.122 1.00 69.62 88 ARG A CA 1
ATOM 688 C C . ARG A 1 88 ? -8.404 -6.433 -11.488 1.00 69.62 88 ARG A C 1
ATOM 690 O O . ARG A 1 88 ? -8.106 -7.118 -12.459 1.00 69.62 88 ARG A O 1
ATOM 697 N N . GLU A 1 89 ? -9.343 -5.489 -11.548 1.00 57.72 89 GLU A N 1
ATOM 698 C CA . GLU A 1 89 ? -10.226 -5.326 -12.723 1.00 57.72 89 GLU A CA 1
ATOM 699 C C . GLU A 1 89 ? -9.587 -4.608 -13.924 1.00 57.72 89 GLU A C 1
ATOM 701 O O . GLU A 1 89 ? -10.132 -4.660 -15.022 1.00 57.72 89 GLU A O 1
ATOM 706 N N . GLN A 1 90 ? -8.401 -4.018 -13.765 1.00 56.34 90 GLN A N 1
ATOM 707 C CA . GLN A 1 90 ? -7.508 -3.548 -14.832 1.00 56.34 90 GLN A CA 1
ATOM 708 C C . GLN A 1 90 ? -6.115 -3.343 -14.219 1.00 56.34 90 GLN A C 1
ATOM 710 O O . GLN A 1 90 ? -6.046 -2.986 -13.040 1.00 56.34 90 GLN A O 1
ATOM 715 N N . PRO A 1 91 ? -5.005 -3.546 -14.959 1.00 59.22 91 PRO A N 1
ATOM 716 C CA . PRO A 1 91 ? -3.727 -3.036 -14.490 1.00 59.22 91 PRO A CA 1
ATOM 717 C C . PRO A 1 91 ? -3.907 -1.529 -14.300 1.00 59.22 91 PRO A C 1
ATOM 719 O O . PRO A 1 91 ? -4.304 -0.826 -15.235 1.00 59.22 91 PRO A O 1
ATOM 722 N N . GLU A 1 92 ? -3.690 -1.048 -13.075 1.00 63.09 92 GLU A N 1
ATOM 723 C CA . GLU A 1 92 ? -3.592 0.385 -12.815 1.00 63.09 92 GLU A CA 1
ATOM 724 C C . GLU A 1 92 ? -2.618 0.991 -13.834 1.00 63.09 92 GLU A C 1
ATOM 726 O O . GLU A 1 92 ? -1.748 0.291 -14.358 1.00 63.09 92 GLU A O 1
ATOM 731 N N . ARG A 1 93 ? -2.803 2.266 -14.196 1.00 66.94 93 ARG A N 1
ATOM 732 C CA . ARG A 1 93 ? -1.943 2.946 -15.175 1.00 66.94 93 ARG A CA 1
ATOM 733 C C . ARG A 1 93 ? -0.514 3.010 -14.639 1.00 66.94 93 ARG A C 1
ATOM 735 O O . ARG A 1 93 ? -0.127 3.999 -14.028 1.00 66.94 93 ARG A O 1
ATOM 742 N N . ASP A 1 94 ? 0.238 1.949 -14.878 1.00 83.50 94 ASP A N 1
ATOM 743 C CA . ASP A 1 94 ? 1.611 1.807 -14.447 1.00 83.50 94 ASP A CA 1
ATOM 744 C C . ASP A 1 94 ? 2.457 2.788 -15.262 1.00 83.50 94 ASP A C 1
ATOM 746 O O . ASP A 1 94 ? 2.606 2.669 -16.487 1.00 83.50 94 ASP A O 1
ATOM 750 N N . GLU A 1 95 ? 2.947 3.818 -14.574 1.00 88.62 95 GLU A N 1
ATOM 751 C CA . GLU A 1 95 ? 3.732 4.891 -15.171 1.00 88.62 95 GLU A CA 1
ATOM 752 C C . GLU A 1 95 ? 4.989 4.345 -15.851 1.00 88.62 95 GLU A C 1
ATOM 754 O O . GLU A 1 95 ? 5.343 4.803 -16.939 1.00 88.62 95 GLU A O 1
ATOM 759 N N . LEU A 1 96 ? 5.644 3.339 -15.262 1.00 90.19 96 LEU A N 1
ATOM 760 C CA . LEU A 1 96 ? 6.855 2.753 -15.818 1.00 90.19 96 LEU A CA 1
ATOM 761 C C . LEU A 1 96 ? 6.550 2.001 -17.118 1.00 90.19 96 LEU A C 1
ATOM 763 O O . LEU A 1 96 ? 7.258 2.189 -18.114 1.00 90.19 96 LEU A O 1
ATOM 767 N N . VAL A 1 97 ? 5.478 1.204 -17.146 1.00 89.00 97 VAL A N 1
ATOM 768 C CA . VAL A 1 97 ? 5.017 0.523 -18.369 1.00 89.00 97 VAL A CA 1
ATOM 769 C C . VAL A 1 97 ? 4.697 1.538 -19.463 1.00 89.00 97 VAL A C 1
ATOM 771 O O . VAL A 1 97 ? 5.159 1.388 -20.598 1.00 89.00 97 VAL A O 1
ATOM 774 N N . MET A 1 98 ? 3.965 2.602 -19.129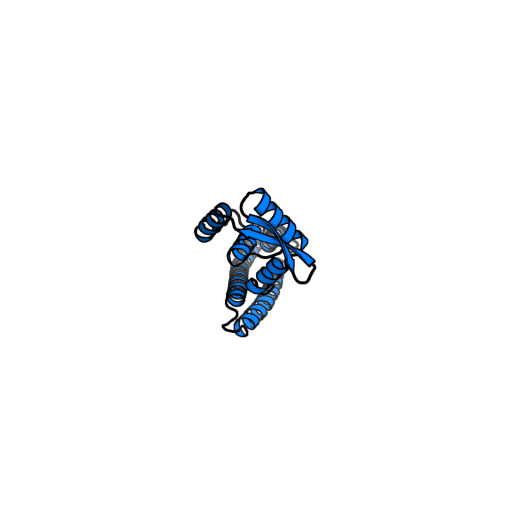 1.00 86.31 98 MET A N 1
ATOM 775 C CA . MET A 1 98 ? 3.624 3.668 -20.072 1.00 86.31 98 MET A CA 1
ATOM 776 C C . MET A 1 98 ? 4.875 4.375 -20.605 1.00 86.31 98 MET A C 1
ATOM 778 O O . MET A 1 98 ? 5.026 4.542 -21.816 1.00 86.31 98 MET A O 1
ATOM 782 N N . LYS A 1 99 ? 5.801 4.739 -19.714 1.00 89.94 99 LYS A N 1
ATOM 783 C CA . LYS A 1 99 ? 7.061 5.409 -20.047 1.00 89.94 99 LYS A CA 1
ATOM 784 C C . LYS A 1 99 ? 7.911 4.573 -21.001 1.00 89.94 99 LYS A C 1
ATOM 786 O O . LYS A 1 99 ? 8.404 5.109 -21.992 1.00 89.94 99 LYS A O 1
ATOM 791 N N . LEU A 1 100 ? 8.061 3.271 -20.745 1.00 90.06 100 LEU A N 1
ATOM 792 C CA . LEU A 1 100 ? 8.828 2.375 -21.616 1.00 90.06 100 LEU A CA 1
ATOM 793 C C . LEU A 1 100 ? 8.132 2.123 -22.959 1.00 90.06 100 LEU A C 1
ATOM 795 O O . LEU A 1 100 ? 8.806 2.080 -23.987 1.00 90.06 100 LEU A O 1
ATOM 799 N N . ALA A 1 101 ? 6.801 2.011 -22.980 1.00 86.62 101 ALA A N 1
ATOM 800 C CA . ALA A 1 101 ? 6.043 1.860 -24.221 1.00 86.62 101 ALA A CA 1
ATOM 801 C C . ALA A 1 101 ? 6.178 3.092 -25.134 1.00 86.62 101 ALA A C 1
ATOM 803 O O . ALA A 1 101 ? 6.417 2.947 -26.333 1.00 86.62 101 ALA A O 1
ATOM 804 N N . VAL A 1 102 ? 6.082 4.300 -24.565 1.00 84.75 102 VAL A N 1
ATOM 805 C CA . VAL A 1 102 ? 6.285 5.559 -25.301 1.00 84.75 102 VAL A CA 1
ATOM 806 C C . VAL A 1 102 ? 7.735 5.683 -25.775 1.00 84.75 102 VAL A C 1
ATOM 808 O O . VAL A 1 102 ? 7.964 5.978 -26.946 1.00 84.75 102 VAL A O 1
ATOM 811 N N . ALA A 1 103 ? 8.714 5.379 -24.916 1.00 85.75 103 ALA A N 1
ATOM 812 C CA . ALA A 1 103 ? 10.131 5.390 -25.283 1.00 85.75 103 ALA A CA 1
ATOM 813 C C . ALA A 1 103 ? 10.450 4.423 -26.438 1.00 85.75 103 ALA A C 1
ATOM 815 O O . ALA A 1 103 ? 11.220 4.761 -27.329 1.00 85.75 103 ALA A O 1
ATOM 816 N N . ALA A 1 104 ? 9.826 3.241 -26.479 1.00 82.75 104 ALA A N 1
ATOM 817 C CA . ALA A 1 104 ? 10.020 2.263 -27.555 1.00 82.75 104 ALA A CA 1
ATOM 818 C C . ALA A 1 104 ? 9.496 2.723 -28.932 1.00 82.75 104 ALA A C 1
ATOM 820 O O . ALA A 1 104 ? 9.921 2.196 -29.973 1.00 82.75 104 ALA A O 1
ATOM 821 N N . ALA A 1 105 ? 8.575 3.689 -28.948 1.00 80.31 105 ALA A N 1
ATOM 822 C CA . ALA A 1 105 ? 8.051 4.295 -30.165 1.00 80.31 105 ALA A CA 1
ATOM 823 C C . ALA A 1 105 ? 8.922 5.455 -30.684 1.00 80.31 105 ALA A C 1
ATOM 825 O O . ALA A 1 105 ? 8.790 5.811 -31.855 1.00 80.31 105 ALA A O 1
ATOM 826 N N . ASP A 1 106 ? 9.819 6.006 -29.859 1.00 82.12 106 ASP A N 1
ATOM 827 C CA . ASP A 1 106 ? 10.684 7.138 -30.199 1.00 82.12 106 ASP A CA 1
ATOM 828 C C . ASP A 1 106 ? 12.104 6.667 -30.591 1.00 82.12 106 ASP A C 1
ATOM 830 O O . ASP A 1 106 ? 12.862 6.201 -29.740 1.00 82.12 106 ASP A O 1
ATOM 834 N N . PRO A 1 107 ? 12.520 6.805 -31.867 1.00 82.88 107 PRO A N 1
ATOM 835 C CA . PRO A 1 107 ? 13.853 6.398 -32.319 1.00 82.88 107 PRO A CA 1
ATOM 836 C C . PRO A 1 107 ? 15.015 7.182 -31.696 1.00 82.88 107 PRO A C 1
ATOM 838 O O . PRO A 1 107 ? 16.162 6.763 -31.844 1.00 82.88 107 PRO A O 1
ATOM 841 N N . SER A 1 108 ? 14.750 8.332 -31.071 1.00 86.06 108 SER A N 1
ATOM 842 C CA . SER A 1 108 ? 15.772 9.160 -30.424 1.00 86.06 108 SER A CA 1
ATOM 843 C C . SER A 1 108 ? 16.109 8.705 -29.002 1.00 86.06 108 SER A C 1
ATOM 845 O O . SER A 1 108 ? 17.130 9.122 -28.452 1.00 86.06 108 SER A O 1
ATOM 847 N N . VAL A 1 109 ? 15.284 7.838 -28.409 1.00 85.44 109 VAL A N 1
ATOM 848 C CA . VAL A 1 109 ? 15.439 7.390 -27.024 1.00 85.44 109 VAL A CA 1
ATOM 849 C C . VAL A 1 109 ? 16.218 6.079 -26.962 1.00 85.44 109 VAL A C 1
ATOM 851 O O . VAL A 1 109 ? 15.849 5.073 -27.568 1.00 85.44 109 VAL A O 1
ATOM 854 N N . ASP A 1 110 ? 17.277 6.058 -26.151 1.00 88.31 110 ASP A N 1
ATOM 855 C CA . ASP A 1 110 ? 17.966 4.821 -25.787 1.00 88.31 110 ASP A CA 1
ATOM 856 C C . ASP A 1 110 ? 17.172 4.063 -24.711 1.00 88.31 110 ASP A C 1
ATOM 858 O O . ASP A 1 110 ? 17.344 4.246 -23.501 1.00 88.31 110 ASP A O 1
ATOM 862 N N . VAL A 1 111 ? 16.277 3.193 -25.177 1.00 88.25 111 VAL A N 1
ATOM 863 C CA . VAL A 1 111 ? 15.429 2.351 -24.324 1.00 88.25 111 VAL A CA 1
ATOM 864 C C . VAL A 1 111 ? 16.259 1.397 -23.459 1.00 88.25 111 VAL A C 1
ATOM 866 O O . VAL A 1 111 ? 15.872 1.115 -22.325 1.00 88.25 111 VAL A O 1
ATOM 869 N N . ALA A 1 112 ? 17.409 0.918 -23.945 1.00 89.25 112 ALA A N 1
ATOM 870 C CA . ALA A 1 112 ? 18.259 0.014 -23.174 1.00 89.25 112 ALA A CA 1
ATOM 871 C C . ALA A 1 112 ? 18.866 0.746 -21.971 1.00 89.25 112 ALA A C 1
ATOM 873 O O . ALA A 1 112 ? 18.776 0.265 -20.841 1.00 89.25 112 ALA A O 1
ATOM 874 N N . SER A 1 113 ? 19.398 1.951 -22.184 1.00 91.12 113 SER A N 1
ATOM 875 C CA . SER A 1 113 ? 19.879 2.805 -21.092 1.00 91.12 113 SER A CA 1
ATOM 876 C C . SER A 1 113 ? 18.766 3.151 -20.094 1.00 91.12 113 SER A C 1
ATOM 878 O O . SER A 1 113 ? 18.981 3.098 -18.879 1.00 91.12 113 SER A O 1
ATOM 880 N N . LEU A 1 114 ? 17.547 3.410 -20.578 1.00 91.75 114 LEU A N 1
ATOM 881 C CA . LEU A 1 114 ? 16.389 3.683 -19.724 1.00 91.75 114 LEU A CA 1
ATOM 882 C C . LEU A 1 114 ? 16.030 2.486 -18.823 1.00 91.75 114 LEU A C 1
ATOM 884 O O . LEU A 1 114 ? 15.852 2.662 -17.616 1.00 91.75 114 LEU A O 1
ATOM 888 N N . ILE A 1 115 ? 15.997 1.269 -19.379 1.00 92.88 115 ILE A N 1
ATOM 889 C CA . ILE A 1 115 ? 15.781 0.029 -18.614 1.00 92.88 115 ILE A CA 1
ATOM 890 C C . ILE A 1 115 ? 16.903 -0.173 -17.585 1.00 92.88 115 ILE A C 1
ATOM 892 O O . ILE A 1 115 ? 16.639 -0.505 -16.429 1.00 92.88 115 ILE A O 1
ATOM 896 N N . GLN A 1 116 ? 18.159 0.072 -17.969 1.00 93.19 116 GLN A N 1
ATOM 897 C CA . GLN A 1 116 ? 19.308 -0.035 -17.068 1.00 93.19 116 GLN A CA 1
ATOM 898 C C . GLN A 1 116 ? 19.231 0.931 -15.888 1.00 93.19 116 GLN A C 1
ATOM 900 O O . GLN A 1 116 ? 19.599 0.568 -14.767 1.00 93.19 116 GLN A O 1
ATOM 905 N N . MET A 1 117 ? 18.790 2.162 -16.139 1.00 95.44 117 MET A N 1
ATOM 906 C CA . MET A 1 117 ? 18.608 3.174 -15.106 1.00 95.44 117 MET A CA 1
ATOM 907 C C . MET A 1 117 ? 17.496 2.766 -14.139 1.00 95.44 117 MET A C 1
ATOM 909 O O . MET A 1 117 ? 17.742 2.743 -12.933 1.00 95.44 117 MET A O 1
ATOM 913 N N . GLN A 1 118 ? 16.328 2.366 -14.658 1.00 96.38 118 GLN A N 1
ATOM 914 C CA . GLN A 1 118 ? 15.226 1.889 -13.822 1.00 96.38 118 GLN A CA 1
ATOM 915 C C . GLN A 1 118 ? 15.678 0.709 -12.960 1.00 96.38 118 GLN A C 1
ATOM 917 O O . GLN A 1 118 ? 15.563 0.756 -11.743 1.00 96.38 118 GLN A O 1
ATOM 922 N N . ARG A 1 119 ? 16.323 -0.298 -13.557 1.00 95.12 119 ARG A N 1
ATOM 923 C CA . ARG A 1 119 ? 16.787 -1.491 -12.839 1.00 95.12 119 ARG A CA 1
ATOM 924 C C . ARG A 1 119 ? 17.726 -1.177 -11.676 1.00 95.12 119 ARG A C 1
ATOM 926 O O . ARG A 1 119 ? 17.704 -1.873 -10.661 1.00 95.12 119 ARG A O 1
ATOM 933 N N . ARG A 1 120 ? 18.598 -0.172 -11.816 1.00 96.50 120 ARG A N 1
ATOM 934 C CA . ARG A 1 120 ? 19.468 0.265 -10.711 1.00 96.50 120 ARG A CA 1
ATOM 935 C C . ARG A 1 120 ? 18.648 0.865 -9.572 1.00 96.50 120 ARG A C 1
ATOM 937 O O . ARG A 1 120 ? 18.930 0.536 -8.423 1.00 96.50 120 ARG A O 1
ATOM 944 N N . ALA A 1 121 ? 17.643 1.679 -9.892 1.00 96.56 121 ALA A N 1
ATOM 945 C CA . ALA A 1 121 ? 16.729 2.245 -8.907 1.00 96.56 121 ALA A CA 1
ATOM 946 C C . ALA A 1 121 ? 15.922 1.145 -8.195 1.00 96.56 121 ALA A C 1
ATOM 948 O O . ALA A 1 121 ? 15.995 1.052 -6.972 1.00 96.56 121 ALA A O 1
ATOM 949 N N . THR A 1 122 ? 15.278 0.236 -8.937 1.00 96.06 122 THR A N 1
ATOM 950 C CA . THR A 1 122 ? 14.507 -0.892 -8.378 1.00 96.06 122 THR A CA 1
ATOM 951 C C . THR A 1 122 ? 15.359 -1.737 -7.431 1.00 96.06 122 THR A C 1
ATOM 953 O O . THR A 1 122 ? 14.943 -2.054 -6.323 1.00 96.06 122 THR A O 1
ATOM 956 N N . ARG A 1 123 ? 16.602 -2.059 -7.822 1.00 96.12 123 ARG A N 1
ATOM 957 C CA . ARG A 1 123 ? 17.530 -2.833 -6.979 1.00 96.12 123 ARG A CA 1
ATOM 958 C C . ARG A 1 123 ? 17.941 -2.102 -5.707 1.00 96.12 123 ARG A C 1
ATOM 960 O O . ARG A 1 123 ? 18.200 -2.765 -4.708 1.00 96.12 123 ARG A O 1
ATOM 967 N N . ALA A 1 124 ? 18.082 -0.780 -5.750 1.00 96.44 124 ALA A N 1
ATOM 968 C CA . ALA A 1 124 ? 18.422 -0.003 -4.564 1.00 96.44 124 ALA A CA 1
ATOM 969 C C . ALA A 1 124 ? 17.276 -0.052 -3.546 1.00 96.44 124 ALA A C 1
ATOM 971 O O . ALA A 1 124 ? 17.518 -0.369 -2.385 1.00 96.44 124 ALA A O 1
ATOM 972 N N . VAL A 1 125 ? 16.039 0.157 -4.008 1.00 95.56 125 VAL A N 1
ATOM 973 C CA . VAL A 1 125 ? 14.839 0.076 -3.160 1.00 95.56 125 VAL A CA 1
ATOM 974 C C . VAL A 1 125 ? 14.630 -1.346 -2.635 1.00 95.56 125 VAL A C 1
ATOM 976 O O . VAL A 1 125 ? 14.385 -1.522 -1.449 1.00 95.56 125 VAL A O 1
ATOM 979 N N . LEU A 1 126 ? 14.826 -2.370 -3.472 1.00 96.38 126 LEU A N 1
ATOM 980 C CA . LEU A 1 126 ? 14.704 -3.770 -3.054 1.00 96.38 126 LEU A CA 1
ATOM 981 C C . LEU A 1 126 ? 15.666 -4.108 -1.912 1.00 96.38 126 LEU A C 1
ATOM 983 O O . LEU A 1 126 ? 15.247 -4.677 -0.914 1.00 96.38 126 LEU A O 1
ATOM 987 N N . ARG A 1 127 ? 16.943 -3.709 -2.013 1.00 96.25 127 ARG A N 1
ATOM 988 C CA . ARG A 1 127 ? 17.921 -3.928 -0.931 1.00 96.25 127 ARG A CA 1
ATOM 989 C C . ARG A 1 127 ? 17.513 -3.241 0.367 1.00 96.25 127 ARG A C 1
ATOM 991 O O . ARG A 1 127 ? 17.758 -3.787 1.438 1.00 96.25 127 ARG A O 1
ATOM 998 N N . GLU A 1 128 ? 16.946 -2.044 0.269 1.00 93.81 128 GLU A N 1
ATOM 999 C CA . GLU A 1 128 ? 16.461 -1.300 1.428 1.00 93.81 128 GLU A CA 1
ATOM 1000 C C . GLU A 1 128 ? 15.290 -2.024 2.096 1.00 93.81 128 GLU A C 1
ATOM 1002 O O . GLU A 1 128 ? 15.355 -2.311 3.288 1.00 93.81 128 GLU A O 1
ATOM 1007 N N . ALA A 1 129 ? 14.276 -2.395 1.311 1.00 92.19 129 ALA A N 1
ATOM 1008 C CA . ALA A 1 129 ? 13.099 -3.106 1.792 1.00 92.19 129 ALA A CA 1
ATOM 1009 C C . ALA A 1 129 ? 13.461 -4.471 2.399 1.00 92.19 129 ALA A C 1
ATOM 1011 O O . ALA A 1 129 ? 12.987 -4.802 3.482 1.00 92.19 129 ALA A O 1
ATOM 1012 N N . THR A 1 130 ? 14.355 -5.238 1.761 1.00 93.69 130 THR A N 1
ATOM 1013 C CA . THR A 1 130 ? 14.856 -6.509 2.310 1.00 93.69 130 THR A CA 1
ATOM 1014 C C . THR A 1 130 ? 15.576 -6.298 3.638 1.00 93.69 130 THR A C 1
ATOM 1016 O O . THR A 1 130 ? 15.300 -7.025 4.585 1.00 93.69 130 THR A O 1
ATOM 1019 N N . ARG A 1 131 ? 16.436 -5.275 3.749 1.00 93.56 131 ARG A N 1
ATOM 1020 C CA . ARG A 1 131 ? 17.129 -4.973 5.009 1.00 93.56 131 ARG A CA 1
ATOM 1021 C C . ARG A 1 131 ? 16.149 -4.598 6.119 1.00 93.56 131 ARG A C 1
ATOM 1023 O O . ARG A 1 131 ? 16.303 -5.071 7.238 1.00 93.56 131 ARG A O 1
ATOM 1030 N N . MET A 1 132 ? 15.150 -3.770 5.809 1.00 90.06 132 MET A N 1
ATOM 1031 C CA . MET A 1 132 ? 14.087 -3.419 6.755 1.00 90.06 132 MET A CA 1
ATOM 1032 C C . MET A 1 132 ? 13.316 -4.664 7.209 1.00 90.06 132 MET A C 1
ATOM 1034 O O . MET A 1 132 ? 13.061 -4.812 8.401 1.00 90.06 132 MET A O 1
ATOM 1038 N N . ASN A 1 133 ? 13.009 -5.578 6.283 1.00 90.75 133 ASN A N 1
ATOM 1039 C CA . ASN A 1 133 ? 12.265 -6.803 6.577 1.00 90.75 133 ASN A CA 1
ATOM 1040 C C . ASN A 1 133 ? 13.058 -7.764 7.468 1.00 90.75 133 ASN A C 1
ATOM 1042 O O . ASN A 1 133 ? 12.508 -8.344 8.397 1.00 90.75 133 ASN A O 1
ATOM 1046 N N . GLU A 1 134 ? 14.360 -7.904 7.212 1.00 90.31 134 GLU A N 1
ATOM 1047 C CA . GLU A 1 134 ? 15.270 -8.712 8.033 1.00 90.31 134 GLU A CA 1
ATOM 1048 C C . GLU A 1 134 ? 15.462 -8.135 9.442 1.00 90.31 134 GLU A C 1
ATOM 1050 O O . GLU A 1 134 ? 15.695 -8.890 10.382 1.00 90.31 134 GLU A O 1
ATOM 1055 N N . SER A 1 135 ? 15.365 -6.810 9.595 1.00 87.38 135 SER A N 1
ATOM 1056 C CA . SER A 1 135 ? 15.469 -6.137 10.894 1.00 87.38 135 SER A CA 1
ATOM 1057 C C . SER A 1 135 ? 14.159 -6.061 11.682 1.00 87.38 135 SER A C 1
ATOM 1059 O O . SER A 1 135 ? 14.191 -5.613 12.823 1.00 87.38 135 SER A O 1
ATOM 1061 N N . ALA A 1 136 ? 13.025 -6.438 11.083 1.00 84.69 136 ALA A N 1
ATOM 1062 C CA . ALA A 1 136 ? 11.720 -6.352 11.729 1.00 84.69 136 ALA A CA 1
ATOM 1063 C C . ALA A 1 136 ? 11.541 -7.468 12.773 1.00 84.69 136 ALA A C 1
ATOM 1065 O O . ALA A 1 136 ? 11.809 -8.648 12.509 1.00 84.69 136 ALA A O 1
ATOM 1066 N N . ASP A 1 137 ? 11.025 -7.104 13.943 1.00 81.31 137 ASP A N 1
ATOM 1067 C CA . ASP A 1 137 ? 10.813 -8.038 15.050 1.00 81.31 137 ASP A CA 1
ATOM 1068 C C . ASP A 1 137 ? 9.578 -8.930 14.820 1.00 81.31 137 ASP A C 1
ATOM 1070 O O . ASP A 1 137 ? 8.681 -8.631 14.029 1.00 81.31 137 ASP A O 1
ATOM 1074 N N . ASP A 1 138 ? 9.486 -10.051 15.540 1.00 72.44 138 ASP A N 1
ATOM 1075 C CA . ASP A 1 138 ? 8.345 -10.982 15.443 1.00 72.44 138 ASP A CA 1
ATOM 1076 C C . ASP A 1 138 ? 7.014 -10.380 15.928 1.00 72.44 138 ASP A C 1
ATOM 1078 O O . ASP A 1 138 ? 5.942 -10.866 15.566 1.00 72.44 138 ASP A O 1
ATOM 1082 N N . GLY A 1 139 ? 7.067 -9.287 16.697 1.00 74.94 139 GLY A N 1
ATOM 1083 C CA . GLY A 1 139 ? 5.892 -8.500 17.080 1.00 74.94 139 GLY A CA 1
ATOM 1084 C C . GLY A 1 139 ? 5.322 -7.625 15.956 1.00 74.94 139 GLY A C 1
ATOM 1085 O O . GLY A 1 139 ? 4.216 -7.109 16.098 1.00 74.94 139 GLY A O 1
ATOM 1086 N N . GLU A 1 140 ? 6.032 -7.473 14.834 1.00 79.94 140 GLU A N 1
ATOM 1087 C CA . GLU A 1 140 ? 5.705 -6.538 13.748 1.00 79.94 140 GLU A CA 1
ATOM 1088 C C . GLU A 1 140 ? 5.138 -7.248 12.507 1.00 79.94 140 GLU A C 1
ATOM 1090 O O . GLU A 1 140 ? 5.449 -6.901 11.368 1.00 79.94 140 GLU A O 1
ATOM 1095 N N . LEU A 1 141 ? 4.288 -8.263 12.701 1.00 84.50 141 LEU A N 1
ATOM 1096 C CA . LEU A 1 141 ? 3.755 -9.085 11.604 1.00 84.50 141 LEU A CA 1
ATOM 1097 C C . LEU A 1 141 ? 3.112 -8.255 10.478 1.00 84.50 141 LEU A C 1
ATOM 1099 O O . LEU A 1 141 ? 3.315 -8.551 9.304 1.00 84.50 141 LEU A O 1
ATOM 1103 N N . ALA A 1 142 ? 2.355 -7.208 10.819 1.00 83.81 142 ALA A N 1
ATOM 1104 C CA . ALA A 1 142 ? 1.736 -6.338 9.821 1.00 83.81 142 ALA A CA 1
ATOM 1105 C C . ALA A 1 142 ? 2.783 -5.606 8.967 1.00 83.81 142 ALA A C 1
ATOM 1107 O O . ALA A 1 142 ? 2.644 -5.546 7.747 1.00 83.81 142 ALA A O 1
ATOM 1108 N N . TRP A 1 143 ? 3.860 -5.118 9.588 1.00 84.75 143 TRP A N 1
ATOM 1109 C CA . TRP A 1 143 ? 4.966 -4.481 8.879 1.00 84.75 143 TRP A CA 1
ATOM 1110 C C . TRP A 1 143 ? 5.699 -5.459 7.966 1.00 84.75 143 TRP A C 1
ATOM 1112 O O . TRP A 1 143 ? 5.929 -5.144 6.800 1.00 84.75 143 TRP A O 1
ATOM 1122 N N . LYS A 1 144 ? 5.988 -6.671 8.463 1.00 89.56 144 LYS A N 1
ATOM 1123 C CA . LYS A 1 144 ? 6.592 -7.747 7.664 1.00 89.56 144 LYS A CA 1
ATOM 1124 C C . LYS A 1 144 ? 5.751 -8.054 6.427 1.00 89.56 144 LYS A C 1
ATOM 1126 O O . LYS A 1 144 ? 6.278 -8.047 5.324 1.00 89.56 144 LYS A O 1
ATOM 1131 N N . LEU A 1 145 ? 4.433 -8.209 6.573 1.00 90.81 145 LEU A N 1
ATOM 1132 C CA . LEU A 1 145 ? 3.537 -8.451 5.434 1.00 90.81 145 LEU A CA 1
ATOM 1133 C C . LEU A 1 145 ? 3.568 -7.312 4.400 1.00 90.81 145 LEU A C 1
ATOM 1135 O O . LEU A 1 145 ? 3.544 -7.569 3.194 1.00 90.81 145 LEU A O 1
ATOM 1139 N N . ILE A 1 146 ? 3.631 -6.057 4.855 1.00 89.81 146 ILE A N 1
ATOM 1140 C CA . ILE A 1 146 ? 3.728 -4.883 3.974 1.00 89.81 146 ILE A CA 1
ATOM 1141 C C . ILE A 1 146 ? 5.056 -4.896 3.212 1.00 89.81 146 ILE A C 1
ATOM 1143 O O . ILE A 1 146 ? 5.068 -4.745 1.987 1.00 89.81 146 ILE A O 1
ATOM 1147 N N . LEU A 1 147 ? 6.165 -5.103 3.921 1.00 90.62 147 LEU A N 1
ATOM 1148 C CA . LEU A 1 147 ? 7.499 -5.151 3.333 1.00 90.62 147 LEU A CA 1
ATOM 1149 C C . LEU A 1 147 ? 7.656 -6.325 2.367 1.00 90.62 147 LEU A C 1
ATOM 1151 O O . LEU A 1 147 ? 8.172 -6.133 1.270 1.00 90.62 147 LEU A O 1
ATOM 1155 N N . GLU A 1 148 ? 7.176 -7.513 2.724 1.00 94.31 148 GLU A N 1
ATOM 1156 C CA . GLU A 1 148 ? 7.192 -8.693 1.859 1.00 94.31 148 GLU A CA 1
ATOM 1157 C C . GLU A 1 148 ? 6.393 -8.458 0.576 1.00 94.31 148 GLU A C 1
ATOM 1159 O O . GLU A 1 148 ? 6.900 -8.733 -0.513 1.00 94.31 148 GLU A O 1
ATOM 1164 N N . SER A 1 149 ? 5.186 -7.885 0.671 1.00 93.31 149 SER A N 1
ATOM 1165 C CA . SER A 1 149 ? 4.401 -7.512 -0.514 1.00 93.31 149 SER A CA 1
ATOM 1166 C C . SER A 1 149 ? 5.188 -6.565 -1.421 1.00 93.31 149 SER A C 1
ATOM 1168 O O . SER A 1 149 ? 5.283 -6.800 -2.627 1.00 93.31 149 SER A O 1
ATOM 1170 N N . HIS A 1 150 ? 5.809 -5.533 -0.845 1.00 92.38 150 HIS A N 1
ATOM 1171 C CA . HIS A 1 150 ? 6.602 -4.566 -1.600 1.00 92.38 150 HIS A CA 1
ATOM 1172 C C . HIS A 1 150 ? 7.853 -5.195 -2.237 1.00 92.38 150 HIS A C 1
ATOM 1174 O O . HIS A 1 150 ? 8.183 -4.921 -3.392 1.00 92.38 150 HIS A O 1
ATOM 1180 N N . ILE A 1 151 ? 8.533 -6.092 -1.519 1.00 95.81 151 ILE A N 1
ATOM 1181 C CA . ILE A 1 151 ? 9.661 -6.877 -2.032 1.00 95.81 151 ILE A CA 1
ATOM 1182 C C . ILE A 1 151 ? 9.219 -7.698 -3.247 1.00 95.81 151 ILE A C 1
ATOM 1184 O O . ILE A 1 151 ? 9.872 -7.638 -4.290 1.00 95.81 151 ILE A O 1
ATOM 1188 N N . PHE A 1 152 ? 8.094 -8.413 -3.159 1.00 96.88 152 PHE A N 1
ATOM 1189 C CA . PHE A 1 152 ? 7.584 -9.213 -4.274 1.00 96.88 152 PHE A CA 1
ATOM 1190 C C . PHE A 1 152 ? 7.203 -8.366 -5.494 1.00 96.88 152 PHE A C 1
ATOM 1192 O O . PHE A 1 152 ? 7.438 -8.794 -6.628 1.00 96.88 152 PHE A O 1
ATOM 1199 N N . GLU A 1 153 ? 6.667 -7.162 -5.295 1.00 94.00 153 GLU A N 1
ATOM 1200 C CA . GLU A 1 153 ? 6.400 -6.204 -6.376 1.00 94.00 153 GLU A CA 1
ATOM 1201 C C . GLU A 1 153 ? 7.696 -5.758 -7.070 1.00 94.00 153 GLU A C 1
ATOM 1203 O O . GLU A 1 153 ? 7.806 -5.835 -8.296 1.00 94.00 153 GLU A O 1
ATOM 1208 N N . LEU A 1 154 ? 8.720 -5.378 -6.301 1.00 95.81 154 LEU A N 1
ATOM 1209 C CA . LEU A 1 154 ? 10.029 -4.968 -6.828 1.00 95.81 154 LEU A CA 1
ATOM 1210 C C . LEU A 1 154 ? 10.764 -6.113 -7.540 1.00 95.81 154 LEU A C 1
ATOM 1212 O O . LEU A 1 154 ? 11.473 -5.903 -8.534 1.00 95.81 154 LEU A O 1
ATOM 1216 N N . GLU A 1 155 ? 10.605 -7.344 -7.055 1.00 96.94 155 GLU A N 1
ATOM 1217 C CA . GLU A 1 155 ? 11.103 -8.536 -7.733 1.00 96.94 155 GLU A CA 1
ATOM 1218 C C . GLU A 1 155 ? 10.371 -8.793 -9.049 1.00 96.94 155 GLU A C 1
ATOM 1220 O O . GLU A 1 155 ? 11.013 -9.140 -10.046 1.00 96.94 155 GLU A O 1
ATOM 1225 N N . ALA A 1 156 ? 9.045 -8.638 -9.071 1.00 95.56 156 ALA A N 1
ATOM 1226 C CA . ALA A 1 156 ? 8.247 -8.770 -10.282 1.00 95.56 156 ALA A CA 1
ATOM 1227 C C . ALA A 1 156 ? 8.651 -7.715 -11.323 1.00 95.56 156 ALA A C 1
ATOM 1229 O O . ALA A 1 156 ? 8.900 -8.077 -12.477 1.00 95.56 156 ALA A O 1
ATOM 1230 N N . GLU A 1 157 ? 8.832 -6.455 -10.910 1.00 95.00 157 GLU A N 1
ATOM 1231 C CA . GLU A 1 157 ? 9.370 -5.389 -11.764 1.00 95.00 157 GLU A CA 1
ATOM 1232 C C . GLU A 1 157 ? 10.756 -5.770 -12.300 1.00 95.00 157 GLU A C 1
ATOM 1234 O O . GLU A 1 157 ? 10.993 -5.741 -13.508 1.00 95.00 157 GLU A O 1
ATOM 1239 N N . SER A 1 158 ? 11.670 -6.215 -11.432 1.00 94.69 158 SER A N 1
ATOM 1240 C CA . SER A 1 158 ? 13.021 -6.624 -11.836 1.00 94.69 158 SER A CA 1
ATOM 1241 C C . SER A 1 158 ? 13.007 -7.774 -12.850 1.00 94.69 158 SER A C 1
ATOM 1243 O O . SER A 1 158 ? 13.770 -7.758 -13.822 1.00 94.69 158 SER A O 1
ATOM 1245 N N . LYS A 1 159 ? 12.140 -8.776 -12.650 1.00 95.25 159 LYS A N 1
ATOM 1246 C CA . LYS A 1 159 ? 11.949 -9.900 -13.581 1.00 95.25 159 LYS A CA 1
ATOM 1247 C C . LYS A 1 159 ? 11.419 -9.408 -14.927 1.00 95.25 159 LYS A C 1
ATOM 1249 O O . LYS A 1 159 ? 11.938 -9.818 -15.967 1.00 95.25 159 LYS A O 1
ATOM 1254 N N . TRP A 1 160 ? 10.445 -8.502 -14.914 1.00 94.50 160 TRP A N 1
ATOM 1255 C CA . TRP A 1 160 ? 9.883 -7.915 -16.126 1.00 94.50 160 TRP A CA 1
ATOM 1256 C C . TRP A 1 160 ? 10.907 -7.070 -16.896 1.00 94.50 160 TRP A C 1
ATOM 1258 O O . TRP A 1 160 ? 11.079 -7.292 -18.094 1.00 94.50 160 TRP A O 1
ATOM 1268 N N . LEU A 1 161 ? 11.666 -6.197 -16.224 1.00 94.00 161 LEU A N 1
ATOM 1269 C CA . LEU A 1 161 ? 12.737 -5.399 -16.838 1.00 94.00 161 LEU A CA 1
ATOM 1270 C C . LEU A 1 161 ? 13.793 -6.283 -17.523 1.00 94.00 161 LEU A C 1
ATOM 1272 O O . LEU A 1 161 ? 14.219 -5.991 -18.639 1.00 94.00 161 LEU A O 1
ATOM 1276 N N . ASN A 1 162 ? 14.182 -7.399 -16.898 1.00 91.56 162 ASN A N 1
ATOM 1277 C CA . ASN A 1 162 ? 15.113 -8.358 -17.505 1.00 91.56 162 ASN A CA 1
ATOM 1278 C C . ASN A 1 162 ? 14.511 -9.051 -18.743 1.00 91.56 162 ASN A C 1
ATOM 1280 O O . ASN A 1 162 ? 15.204 -9.262 -19.744 1.00 91.56 162 ASN A O 1
ATOM 1284 N N . HIS A 1 163 ? 13.222 -9.400 -18.688 1.00 90.81 163 HIS A N 1
ATOM 1285 C CA . HIS A 1 163 ? 12.509 -10.002 -19.813 1.00 90.81 163 HIS A CA 1
ATOM 1286 C C . HIS A 1 163 ? 12.465 -9.053 -21.018 1.00 90.81 163 HIS A C 1
ATOM 1288 O O . HIS A 1 163 ? 12.843 -9.438 -22.129 1.00 90.81 163 HIS A O 1
ATOM 1294 N N . ILE A 1 164 ? 12.062 -7.798 -20.800 1.00 88.31 164 ILE A N 1
ATOM 1295 C CA . ILE A 1 164 ? 11.958 -6.817 -21.883 1.00 88.31 164 ILE A CA 1
ATOM 1296 C C . ILE A 1 164 ? 13.320 -6.333 -22.365 1.00 88.31 164 ILE A C 1
ATOM 1298 O O . ILE A 1 164 ? 13.420 -6.010 -23.534 1.00 88.31 164 ILE A O 1
ATOM 1302 N N . GLU A 1 165 ? 14.376 -6.318 -21.548 1.00 84.94 165 GLU A N 1
ATOM 1303 C CA . GLU A 1 165 ? 15.729 -6.016 -22.031 1.00 84.94 165 GLU A CA 1
ATOM 1304 C C . GLU A 1 165 ? 16.193 -7.070 -23.043 1.00 84.94 165 GLU A C 1
ATOM 1306 O O . GLU A 1 165 ? 16.627 -6.738 -24.147 1.00 84.94 165 GLU A O 1
ATOM 1311 N N . THR A 1 166 ? 16.008 -8.348 -22.708 1.00 79.75 166 THR A N 1
ATOM 1312 C CA . THR A 1 166 ? 16.332 -9.471 -23.602 1.00 79.75 166 THR A CA 1
ATOM 1313 C C . THR A 1 166 ? 15.528 -9.383 -24.911 1.00 79.75 166 THR A C 1
ATOM 1315 O O . THR A 1 166 ? 16.056 -9.599 -26.008 1.00 79.75 166 THR A O 1
ATOM 1318 N N . GLY A 1 167 ? 14.249 -9.001 -24.817 1.00 73.12 167 GLY A N 1
ATOM 1319 C CA . GLY A 1 167 ? 13.370 -8.783 -25.968 1.00 73.12 167 GLY A CA 1
ATOM 1320 C C . GLY A 1 167 ? 13.672 -7.509 -26.771 1.00 73.12 167 GLY A C 1
ATOM 1321 O O . GLY A 1 167 ? 13.617 -7.535 -27.999 1.00 73.12 167 GLY A O 1
ATOM 1322 N N . ALA A 1 168 ? 14.024 -6.405 -26.113 1.00 65.69 168 ALA A N 1
ATOM 1323 C CA . ALA A 1 168 ? 14.320 -5.108 -26.721 1.00 65.69 168 ALA A CA 1
ATOM 1324 C C . ALA A 1 168 ? 15.635 -5.155 -27.493 1.00 65.69 168 ALA A C 1
ATOM 1326 O O . ALA A 1 168 ? 15.680 -4.681 -28.625 1.00 65.69 168 ALA A O 1
ATOM 1327 N N . ILE A 1 169 ? 16.662 -5.815 -26.945 1.00 60.06 169 ILE A N 1
ATOM 1328 C CA . ILE A 1 169 ? 17.898 -6.130 -27.674 1.00 60.06 169 ILE A CA 1
ATOM 1329 C C . ILE A 1 169 ? 17.550 -6.927 -28.938 1.00 60.06 169 ILE A C 1
ATOM 1331 O O . ILE A 1 169 ? 17.975 -6.571 -30.034 1.00 60.06 169 ILE A O 1
ATOM 1335 N N . SER A 1 170 ? 16.671 -7.927 -28.819 1.00 59.34 170 SER A N 1
ATOM 1336 C CA . SER A 1 170 ? 16.228 -8.737 -29.961 1.00 59.34 170 SER A CA 1
ATOM 1337 C C . SER A 1 170 ? 15.460 -7.927 -31.022 1.00 59.34 170 SER A C 1
ATOM 1339 O O . SER A 1 170 ? 15.619 -8.170 -32.218 1.00 59.34 170 SER A O 1
ATOM 1341 N N . GLN A 1 171 ? 14.629 -6.957 -30.629 1.00 63.34 171 GLN A N 1
ATOM 1342 C CA . GLN A 1 171 ? 13.890 -6.098 -31.565 1.00 63.34 171 GLN A CA 1
ATOM 1343 C C . GLN A 1 171 ? 14.760 -4.998 -32.187 1.00 63.34 171 GLN A C 1
ATOM 1345 O O . GLN A 1 171 ? 14.608 -4.709 -33.375 1.00 63.34 171 GLN A O 1
ATOM 1350 N N . ALA A 1 172 ? 15.682 -4.410 -31.422 1.00 59.47 172 ALA A N 1
ATOM 1351 C CA . ALA A 1 172 ? 16.655 -3.439 -31.912 1.00 59.47 172 ALA A CA 1
ATOM 1352 C C . ALA A 1 172 ? 17.588 -4.078 -32.950 1.00 59.47 172 ALA A C 1
ATOM 1354 O O . ALA A 1 172 ? 17.769 -3.508 -34.026 1.00 59.47 172 ALA A O 1
ATOM 1355 N N . SER A 1 173 ? 18.074 -5.301 -32.696 1.00 56.62 173 SER A N 1
ATOM 1356 C CA . SER A 1 173 ? 18.820 -6.094 -33.681 1.00 56.62 173 SER A CA 1
ATOM 1357 C C . SER A 1 173 ? 17.998 -6.345 -34.947 1.00 56.62 173 SER A C 1
ATOM 1359 O O . SER A 1 173 ? 18.467 -6.045 -36.038 1.00 56.62 173 SER A O 1
ATOM 1361 N N . ARG A 1 174 ? 16.726 -6.761 -34.831 1.00 58.19 174 ARG A N 1
ATOM 1362 C CA . ARG A 1 174 ? 15.848 -6.957 -36.006 1.00 58.19 174 ARG A CA 1
ATOM 1363 C C . ARG A 1 174 ? 15.590 -5.668 -36.793 1.00 58.19 174 ARG A C 1
ATOM 1365 O O . ARG A 1 174 ? 15.537 -5.709 -38.020 1.00 58.19 174 ARG A O 1
ATOM 1372 N N . ARG A 1 175 ? 15.419 -4.523 -36.120 1.00 59.56 175 ARG A N 1
ATOM 1373 C CA . ARG A 1 175 ? 15.260 -3.211 -36.779 1.00 59.56 175 ARG A CA 1
ATOM 1374 C C . ARG A 1 175 ? 16.547 -2.782 -37.489 1.00 59.56 175 ARG A C 1
ATOM 1376 O O . ARG A 1 175 ? 16.464 -2.283 -38.611 1.00 59.56 175 ARG A O 1
ATOM 1383 N N . ALA A 1 176 ? 17.709 -3.005 -36.877 1.00 55.81 176 ALA A N 1
ATOM 1384 C CA . ALA A 1 176 ? 19.012 -2.729 -37.479 1.00 55.81 176 ALA A CA 1
ATOM 1385 C C . ALA A 1 176 ? 19.283 -3.630 -38.697 1.00 55.81 176 ALA A C 1
ATOM 1387 O O . ALA A 1 176 ? 19.658 -3.121 -39.753 1.00 55.81 176 ALA A O 1
ATOM 1388 N N . ASP A 1 177 ? 18.991 -4.929 -38.597 1.0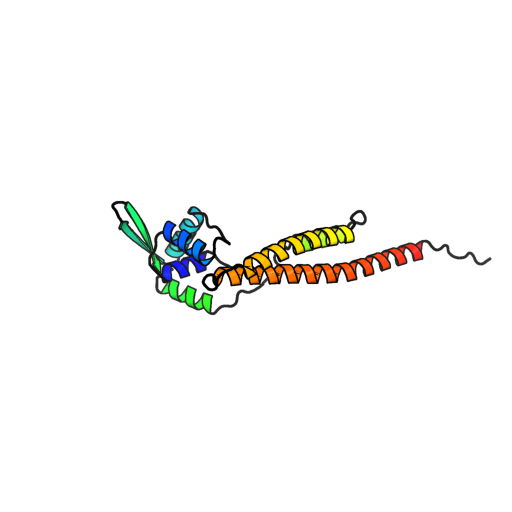0 54.56 177 ASP A N 1
ATOM 1389 C CA . ASP A 1 177 ? 19.105 -5.894 -39.698 1.00 54.56 177 ASP A CA 1
ATOM 1390 C C . ASP A 1 177 ? 18.159 -5.544 -40.854 1.00 54.56 177 ASP A C 1
ATOM 1392 O O . ASP A 1 177 ? 18.549 -5.559 -42.024 1.00 54.56 177 ASP A O 1
ATOM 1396 N N . PHE A 1 178 ? 16.921 -5.146 -40.544 1.00 52.31 178 PHE A N 1
ATOM 1397 C CA . PHE A 1 178 ? 15.959 -4.688 -41.544 1.00 52.31 178 PHE A CA 1
ATOM 1398 C C . PHE A 1 178 ? 16.431 -3.403 -42.244 1.00 52.31 178 PHE A C 1
ATOM 1400 O O . PHE A 1 178 ? 16.412 -3.330 -43.476 1.00 52.31 178 PHE A O 1
ATOM 1407 N N . ALA A 1 179 ? 16.920 -2.410 -41.496 1.00 55.50 179 ALA A N 1
ATOM 1408 C CA . ALA A 1 179 ? 17.466 -1.173 -42.057 1.00 55.50 179 ALA A CA 1
ATOM 1409 C C . ALA A 1 179 ? 18.732 -1.413 -42.905 1.00 55.50 179 ALA A C 1
ATOM 1411 O O . ALA A 1 179 ? 18.888 -0.801 -43.966 1.00 55.50 179 ALA A O 1
ATOM 1412 N N . ALA A 1 180 ? 19.602 -2.337 -42.488 1.00 56.59 180 ALA A N 1
ATOM 1413 C CA . ALA A 1 180 ? 20.789 -2.750 -43.235 1.00 56.59 180 ALA A CA 1
ATOM 1414 C C . ALA A 1 180 ? 20.431 -3.513 -44.522 1.00 56.59 180 ALA A C 1
ATOM 1416 O O . ALA A 1 180 ? 21.026 -3.259 -45.571 1.00 56.59 180 ALA A O 1
ATOM 1417 N N . SER A 1 181 ? 19.407 -4.377 -44.488 1.00 60.78 181 SER A N 1
ATOM 1418 C CA . SER A 1 181 ? 18.904 -5.091 -45.673 1.00 60.78 181 SER A CA 1
ATOM 1419 C C . SER A 1 181 ? 18.374 -4.137 -46.751 1.00 60.78 181 SER A C 1
ATOM 1421 O O . SER A 1 181 ? 18.565 -4.374 -47.942 1.00 60.78 181 SER A O 1
ATOM 1423 N N . LYS A 1 182 ? 17.792 -3.006 -46.331 1.00 55.31 182 LYS A N 1
ATOM 1424 C CA . LYS A 1 182 ? 17.251 -1.963 -47.212 1.00 55.31 182 LYS A CA 1
ATOM 1425 C C . LYS A 1 182 ? 18.334 -1.069 -47.834 1.00 55.31 182 LYS A C 1
ATOM 1427 O O . LYS A 1 182 ? 18.067 -0.403 -48.828 1.00 55.31 182 LYS A O 1
ATOM 1432 N N . ARG A 1 183 ? 19.543 -1.047 -47.255 1.00 53.75 183 ARG A N 1
ATOM 1433 C CA . ARG A 1 183 ? 20.706 -0.268 -47.727 1.00 53.75 183 ARG A CA 1
ATOM 1434 C C . ARG A 1 183 ? 21.643 -1.046 -48.655 1.00 53.75 183 ARG A C 1
ATOM 1436 O O . ARG A 1 183 ? 22.580 -0.454 -49.184 1.00 53.75 183 ARG A O 1
ATOM 1443 N N . ARG A 1 184 ? 21.425 -2.347 -48.869 1.00 52.03 184 ARG A N 1
ATOM 1444 C CA . ARG A 1 184 ? 22.243 -3.144 -49.794 1.00 52.03 184 ARG A CA 1
ATOM 1445 C C . ARG A 1 184 ? 21.855 -2.774 -51.238 1.00 52.03 184 ARG A C 1
ATOM 1447 O O . ARG A 1 184 ? 20.698 -2.990 -51.600 1.00 52.03 184 ARG A O 1
ATOM 1454 N N . PRO A 1 185 ? 22.758 -2.208 -52.063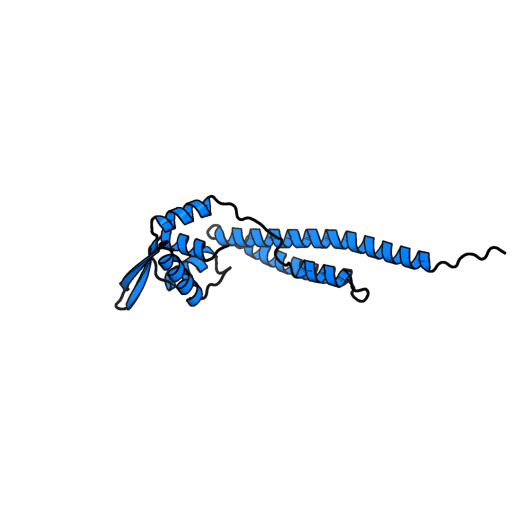 1.00 51.44 185 PRO A N 1
ATOM 1455 C CA . PRO A 1 185 ? 22.408 -1.849 -53.431 1.00 51.44 185 PRO A CA 1
ATOM 1456 C C . PRO A 1 185 ? 22.078 -3.125 -54.209 1.00 51.44 185 PRO A C 1
ATOM 1458 O O . PRO A 1 185 ? 22.748 -4.152 -54.043 1.00 51.44 185 PRO A O 1
ATOM 1461 N N . ARG A 1 186 ? 21.031 -3.067 -55.043 1.00 53.97 186 ARG A N 1
ATOM 1462 C CA . ARG A 1 186 ? 20.789 -4.087 -56.069 1.00 53.97 186 ARG A CA 1
ATOM 1463 C C . ARG A 1 186 ? 22.092 -4.217 -56.854 1.00 53.97 186 ARG A C 1
ATOM 1465 O O . ARG A 1 186 ? 22.563 -3.232 -57.404 1.00 53.97 186 ARG A O 1
ATOM 1472 N N . ARG A 1 187 ? 22.713 -5.401 -56.826 1.00 52.28 187 ARG A N 1
ATOM 1473 C CA . ARG A 1 187 ? 23.817 -5.715 -57.735 1.00 52.28 187 ARG A CA 1
ATOM 1474 C C . ARG A 1 187 ? 23.267 -5.528 -59.143 1.00 52.28 187 ARG A C 1
ATOM 1476 O O . ARG A 1 187 ? 22.431 -6.327 -59.559 1.00 52.28 187 ARG A O 1
ATOM 1483 N N . ASP A 1 188 ? 23.702 -4.472 -59.818 1.00 48.72 188 ASP A N 1
ATOM 1484 C CA . ASP A 1 188 ? 23.502 -4.324 -61.250 1.00 48.72 188 ASP A CA 1
ATOM 1485 C C . ASP A 1 188 ? 24.245 -5.482 -61.916 1.00 48.72 188 ASP A C 1
ATOM 1487 O O . ASP A 1 188 ? 25.473 -5.541 -61.945 1.00 48.72 188 ASP A O 1
ATOM 1491 N N . THR A 1 189 ? 23.479 -6.479 -62.345 1.00 51.25 189 THR A N 1
ATOM 1492 C CA . THR A 1 189 ? 23.921 -7.466 -63.321 1.00 51.25 189 THR A CA 1
ATOM 1493 C C . THR A 1 189 ? 23.860 -6.803 -64.688 1.00 51.25 189 THR A C 1
ATOM 1495 O O . THR A 1 189 ? 22.766 -6.626 -65.228 1.00 51.25 189 THR A O 1
ATOM 1498 N N . ALA A 1 190 ? 25.027 -6.450 -65.215 1.00 45.53 190 ALA A N 1
ATOM 1499 C CA . ALA A 1 190 ? 25.289 -6.256 -66.634 1.00 45.53 190 ALA A CA 1
ATOM 1500 C C . ALA A 1 190 ? 26.619 -6.939 -66.963 1.00 45.53 190 ALA A C 1
ATOM 1502 O O . ALA A 1 190 ? 27.570 -6.764 -66.164 1.00 45.53 190 ALA A O 1
#

Secondary structure (DSSP, 8-state):
--HHHHHHHHHHHS-EEHHHHHHHHHHHTTTSS---HHHHHHHHHHHHHTTSEEEEEEEETTEEEEEEEE-HHHHHHHHHHHHS-----S----HHHHHHHHHHH-TTS-HHHHHHHHHHHHHHHHHHHHHHHHH--TT-HHHHHHHHHHHHHHHHHHHHHHHHHHHHHHHHHHHHHHHHHHTSPP----

pLDDT: mean 85.31, std 13.91, range [45.53, 98.44]